Protein AF-A0A7C0WRR6-F1 (afdb_monomer_lite)

Radius of gyration: 18.77 Å; chains: 1; bounding box: 50×36×52 Å

Structure (mmCIF, N/CA/C/O backbone):
data_AF-A0A7C0WRR6-F1
#
_entry.id   AF-A0A7C0WRR6-F1
#
loop_
_atom_site.group_PDB
_atom_site.id
_atom_site.type_symbol
_atom_site.label_atom_id
_atom_site.label_alt_id
_atom_site.label_comp_id
_atom_site.label_asym_id
_atom_site.label_entity_id
_atom_site.label_seq_id
_atom_site.pdbx_PDB_ins_code
_atom_site.Cartn_x
_atom_site.Cartn_y
_atom_site.Cartn_z
_atom_site.occupancy
_atom_site.B_iso_or_equiv
_atom_site.auth_seq_id
_atom_site.auth_comp_id
_atom_site.auth_asym_id
_atom_site.auth_atom_id
_atom_site.pdbx_PDB_model_num
ATOM 1 N N . MET A 1 1 ? 20.289 9.294 22.801 1.00 32.09 1 MET A N 1
ATOM 2 C CA . MET A 1 1 ? 20.151 10.188 21.632 1.00 32.09 1 MET A CA 1
ATOM 3 C C . MET A 1 1 ? 18.667 10.376 21.394 1.00 32.09 1 MET A C 1
ATOM 5 O O . MET A 1 1 ? 18.009 9.434 20.978 1.00 32.09 1 MET A O 1
ATOM 9 N N . ASN A 1 2 ? 18.130 11.535 21.767 1.00 27.75 2 ASN A N 1
ATOM 10 C CA . ASN A 1 2 ? 16.707 11.830 21.628 1.00 27.75 2 ASN A CA 1
ATOM 11 C C . ASN A 1 2 ? 16.396 12.055 20.145 1.00 27.75 2 ASN A C 1
ATOM 13 O O . ASN A 1 2 ? 16.823 13.063 19.584 1.00 27.75 2 ASN A O 1
ATOM 17 N N . LYS A 1 3 ? 15.683 11.116 19.509 1.00 29.28 3 LYS A N 1
ATOM 18 C CA . LYS A 1 3 ? 15.012 11.373 18.231 1.00 29.28 3 LYS A CA 1
ATOM 19 C C . LYS A 1 3 ? 13.885 12.364 18.520 1.00 29.28 3 LYS A C 1
ATOM 21 O O . LYS A 1 3 ? 12.840 11.989 19.041 1.00 29.28 3 LYS A O 1
ATOM 26 N N . ILE A 1 4 ? 14.129 13.638 18.240 1.00 30.58 4 ILE A N 1
ATOM 27 C CA . ILE A 1 4 ? 13.061 14.617 18.056 1.00 30.58 4 ILE A CA 1
ATOM 28 C C . ILE A 1 4 ? 12.407 14.228 16.725 1.00 30.58 4 ILE A C 1
ATOM 30 O O . ILE A 1 4 ? 12.893 14.606 15.664 1.00 30.58 4 ILE A O 1
ATOM 34 N N . ASN A 1 5 ? 11.393 13.363 16.776 1.00 39.09 5 ASN A N 1
ATOM 35 C CA . ASN A 1 5 ? 10.576 13.037 15.612 1.00 39.09 5 ASN A CA 1
ATOM 36 C C . ASN A 1 5 ? 9.532 14.144 15.460 1.00 39.09 5 ASN A C 1
ATOM 38 O O . ASN A 1 5 ? 8.460 14.072 16.055 1.00 39.09 5 ASN A O 1
ATOM 42 N N . ASP A 1 6 ? 9.859 15.161 14.669 1.00 44.66 6 ASP A N 1
ATOM 43 C CA . ASP A 1 6 ? 8.848 16.021 14.054 1.00 44.66 6 ASP A CA 1
ATOM 44 C C . ASP A 1 6 ? 8.360 15.310 12.784 1.00 44.66 6 ASP A C 1
ATOM 46 O O . ASP A 1 6 ? 8.743 15.607 11.653 1.00 44.66 6 ASP A O 1
ATOM 50 N N . ASP A 1 7 ? 7.655 14.206 13.012 1.00 67.25 7 ASP A N 1
ATOM 51 C CA . ASP A 1 7 ? 7.191 13.317 11.964 1.00 67.25 7 ASP A CA 1
ATOM 52 C C . ASP A 1 7 ? 5.842 13.815 11.433 1.00 67.25 7 ASP A C 1
ATOM 54 O O . ASP A 1 7 ? 4.801 13.577 12.041 1.00 67.25 7 ASP A O 1
ATOM 58 N N . ASN A 1 8 ? 5.871 14.521 10.298 1.00 77.38 8 ASN A N 1
ATOM 59 C CA . ASN A 1 8 ? 4.696 15.088 9.615 1.00 77.38 8 ASN A CA 1
ATOM 60 C C . ASN A 1 8 ? 3.773 14.033 8.964 1.00 77.38 8 ASN A C 1
ATOM 62 O O . ASN A 1 8 ? 2.893 14.382 8.174 1.00 77.38 8 ASN A O 1
ATOM 66 N N . ARG A 1 9 ? 3.982 12.739 9.226 1.00 89.25 9 ARG A N 1
ATOM 67 C CA . ARG A 1 9 ? 3.133 11.661 8.708 1.00 89.25 9 ARG A CA 1
ATOM 68 C C . ARG A 1 9 ? 1.795 11.607 9.437 1.00 89.25 9 ARG A C 1
ATOM 70 O O . ARG A 1 9 ? 1.718 11.816 10.645 1.00 89.25 9 ARG A O 1
ATOM 77 N N . VAL A 1 10 ? 0.750 11.248 8.690 1.00 93.00 10 VAL A N 1
ATOM 78 C CA . VAL A 1 10 ? -0.618 11.122 9.211 1.00 93.00 10 VAL A CA 1
ATOM 79 C C . VAL A 1 10 ? -0.654 10.043 10.288 1.00 93.00 10 VAL A C 1
ATOM 81 O O . VAL A 1 10 ? -0.231 8.906 10.050 1.00 93.00 10 VAL A O 1
ATOM 84 N N . LYS A 1 11 ? -1.173 10.379 11.467 1.00 96.81 11 LYS A N 1
ATOM 85 C CA . LYS A 1 11 ? -1.322 9.430 12.571 1.00 96.81 11 LYS A CA 1
ATOM 86 C C . LYS A 1 11 ? -2.436 8.451 12.252 1.00 96.81 11 LYS A C 1
ATOM 88 O O . LYS A 1 11 ? -3.586 8.851 12.095 1.00 96.81 11 LYS A O 1
ATOM 93 N N . ALA A 1 12 ? -2.128 7.166 12.194 1.00 97.44 12 ALA A N 1
ATOM 94 C CA . ALA A 1 12 ? -3.105 6.149 11.837 1.00 97.44 12 ALA A CA 1
ATOM 95 C C . ALA A 1 12 ? -3.187 5.033 12.873 1.00 97.44 12 ALA A C 1
ATOM 97 O O . ALA A 1 12 ? -2.245 4.771 13.616 1.00 97.44 12 ALA A O 1
ATOM 98 N N . VAL A 1 13 ? -4.311 4.331 12.878 1.00 97.94 13 VAL A N 1
ATOM 99 C CA . VAL A 1 13 ? -4.458 3.017 13.516 1.00 97.94 13 VAL A CA 1
ATOM 100 C C . VAL A 1 13 ? -4.893 2.012 12.461 1.00 97.94 13 VAL A C 1
ATOM 102 O O . VAL A 1 13 ? -5.604 2.375 11.523 1.00 97.94 13 VAL A O 1
ATOM 105 N N . ALA A 1 14 ? -4.462 0.758 12.581 1.00 96.69 14 ALA A N 1
ATOM 106 C CA . ALA A 1 14 ? -4.776 -0.271 11.591 1.00 96.69 14 ALA A CA 1
ATOM 107 C C . ALA A 1 14 ? -5.628 -1.394 12.190 1.00 96.69 14 ALA A C 1
ATOM 109 O O . ALA A 1 14 ? -5.256 -2.010 13.188 1.00 96.69 14 ALA A O 1
ATOM 110 N N . LEU A 1 15 ? -6.763 -1.681 11.555 1.00 95.12 15 LEU A N 1
ATOM 111 C CA . LEU A 1 15 ? -7.652 -2.781 11.919 1.00 95.12 15 LEU A CA 1
ATOM 112 C C . LEU A 1 15 ? -7.109 -4.103 11.369 1.00 95.12 15 LEU A C 1
ATOM 114 O O . LEU A 1 15 ? -6.923 -4.230 10.157 1.00 95.12 15 LEU A O 1
ATOM 118 N N . ALA A 1 16 ? -6.864 -5.082 12.244 1.00 94.62 16 ALA A N 1
ATOM 119 C CA . ALA A 1 16 ? -6.215 -6.341 11.872 1.00 94.62 16 ALA A CA 1
ATOM 120 C C . ALA A 1 16 ? -6.731 -7.574 12.645 1.00 94.62 16 ALA A C 1
ATOM 122 O O . ALA A 1 16 ? -6.037 -8.589 12.693 1.00 94.62 16 ALA A O 1
ATOM 123 N N . HIS A 1 17 ? -7.931 -7.500 13.236 1.00 91.50 17 HIS A N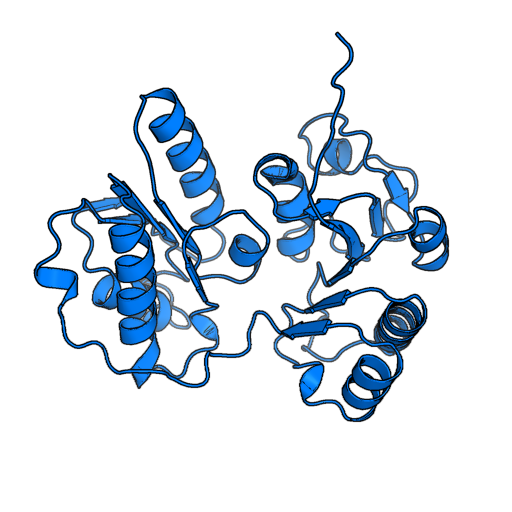 1
ATOM 124 C CA . HIS A 1 17 ? -8.511 -8.547 14.087 1.00 91.50 17 HIS A CA 1
ATOM 125 C C . HIS A 1 17 ? -8.310 -9.977 13.563 1.00 91.50 17 HIS A C 1
ATOM 127 O O . HIS A 1 17 ? -8.821 -10.342 12.504 1.00 91.50 17 HIS A O 1
ATOM 133 N N . GLY A 1 18 ? -7.606 -10.797 14.350 1.00 89.56 18 GLY A N 1
ATOM 134 C CA . GLY A 1 18 ? -7.363 -12.215 14.088 1.00 89.56 18 GLY A CA 1
ATOM 135 C C . GLY A 1 18 ? -6.414 -12.506 12.924 1.00 89.56 18 GLY A C 1
ATOM 136 O O . GLY A 1 18 ? -6.245 -13.671 12.567 1.00 89.56 18 GLY A O 1
ATOM 137 N N . ALA A 1 19 ? -5.811 -11.483 12.315 1.00 92.31 19 ALA A N 1
ATOM 138 C CA . ALA A 1 19 ? -5.000 -11.631 11.113 1.00 92.31 19 ALA A CA 1
ATOM 139 C C . ALA A 1 19 ? -3.620 -10.983 11.215 1.00 92.31 19 ALA A C 1
ATOM 141 O O . ALA A 1 19 ? -2.761 -11.297 10.383 1.00 92.31 19 ALA A O 1
ATOM 142 N N . PHE A 1 20 ? -3.370 -10.119 12.202 1.00 95.94 20 PHE A N 1
ATOM 143 C CA . PHE A 1 20 ? -2.055 -9.510 12.367 1.00 95.94 20 PHE A CA 1
ATOM 144 C C . PHE A 1 20 ? -0.989 -10.590 12.592 1.00 95.94 20 PHE A C 1
ATOM 146 O O . PHE A 1 20 ? -1.220 -11.567 13.302 1.00 95.94 20 PHE A O 1
ATOM 153 N N . GLY A 1 21 ? 0.173 -10.471 11.951 1.00 93.75 21 GLY A N 1
ATOM 154 C CA . GLY A 1 21 ? 1.222 -11.499 11.960 1.00 93.75 21 GLY A CA 1
ATOM 155 C C . GLY A 1 21 ? 0.890 -12.779 11.181 1.00 93.75 21 GLY A C 1
ATOM 156 O O . GLY A 1 21 ? 1.642 -13.745 11.249 1.00 93.75 21 GLY A O 1
ATOM 157 N N . THR A 1 22 ? -0.214 -12.807 10.430 1.00 91.69 22 THR A N 1
ATOM 158 C CA . THR A 1 22 ? -0.550 -13.892 9.491 1.00 91.69 22 THR A CA 1
ATOM 159 C C . THR A 1 22 ? -0.503 -13.386 8.048 1.00 91.69 22 THR A C 1
ATOM 161 O O . THR A 1 22 ? -0.483 -12.177 7.810 1.00 91.69 22 THR A O 1
ATOM 164 N N . LEU A 1 23 ? -0.563 -14.292 7.066 1.00 84.31 23 LEU A N 1
ATOM 165 C CA . LEU A 1 23 ? -0.635 -13.924 5.643 1.00 84.31 23 LEU A CA 1
ATOM 166 C C . LEU A 1 23 ? -1.877 -13.081 5.297 1.00 84.31 23 LEU A C 1
ATOM 168 O O . LEU A 1 23 ? -1.810 -12.215 4.425 1.00 84.31 23 LEU A O 1
ATOM 172 N N . ASN A 1 24 ? -2.991 -13.276 6.007 1.00 85.44 24 ASN A N 1
ATOM 173 C CA . ASN A 1 24 ? -4.231 -12.529 5.766 1.00 85.44 24 ASN A CA 1
ATOM 174 C C . ASN A 1 24 ? -4.138 -11.067 6.232 1.00 85.44 24 ASN A C 1
ATOM 176 O O . ASN A 1 24 ? -4.842 -10.205 5.709 1.00 85.44 24 ASN A O 1
ATOM 180 N N . GLY A 1 25 ? -3.239 -10.771 7.173 1.00 88.56 25 GLY A N 1
ATOM 181 C CA . GLY A 1 25 ? -2.965 -9.422 7.665 1.00 88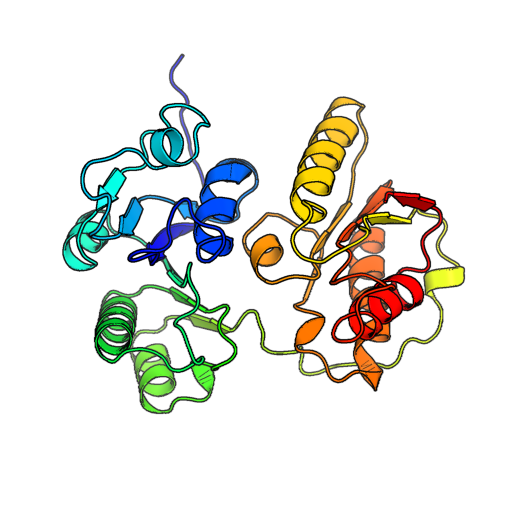.56 25 GLY A CA 1
ATOM 182 C C . GLY A 1 25 ? -1.888 -8.688 6.874 1.00 88.56 25 GLY A C 1
ATOM 183 O O . GLY A 1 25 ? -1.312 -7.748 7.406 1.00 88.56 25 GLY A O 1
ATOM 184 N N . LYS A 1 26 ? -1.569 -9.101 5.634 1.00 88.56 26 LYS A N 1
ATOM 185 C CA . LYS A 1 26 ? -0.432 -8.563 4.855 1.00 88.56 26 LYS A CA 1
ATOM 186 C C . LYS A 1 26 ? -0.361 -7.033 4.820 1.00 88.56 26 LYS A C 1
ATOM 188 O O . LYS A 1 26 ? 0.729 -6.478 4.871 1.00 88.56 26 LYS A O 1
ATOM 193 N N . THR A 1 27 ? -1.508 -6.357 4.757 1.00 90.12 27 THR A N 1
ATOM 194 C CA . THR A 1 27 ? -1.577 -4.893 4.717 1.00 90.12 27 THR A CA 1
ATOM 195 C C . THR A 1 27 ? -1.197 -4.295 6.072 1.00 90.12 27 THR A C 1
ATOM 197 O O . THR A 1 27 ? -0.314 -3.443 6.117 1.00 90.12 27 THR A O 1
ATOM 200 N N . ALA A 1 28 ? -1.783 -4.781 7.172 1.00 93.50 28 ALA A N 1
ATOM 201 C CA . ALA A 1 28 ? -1.400 -4.379 8.527 1.00 93.50 28 ALA A CA 1
ATOM 202 C C . ALA A 1 28 ? 0.064 -4.725 8.854 1.00 93.50 28 ALA A C 1
ATOM 204 O O . ALA A 1 28 ? 0.777 -3.916 9.435 1.00 93.50 28 ALA A O 1
ATOM 205 N N . ASN A 1 29 ? 0.540 -5.902 8.441 1.00 93.81 29 ASN A N 1
ATOM 206 C CA . ASN A 1 29 ? 1.933 -6.299 8.638 1.00 93.81 29 ASN A CA 1
ATOM 207 C C . ASN A 1 29 ? 2.869 -5.360 7.865 1.00 93.81 29 ASN A C 1
ATOM 209 O O . ASN A 1 29 ? 3.853 -4.884 8.417 1.00 93.81 29 ASN A O 1
ATOM 213 N N . GLY A 1 30 ? 2.548 -5.065 6.601 1.00 91.25 30 GLY A N 1
ATOM 214 C CA . GLY A 1 30 ? 3.369 -4.235 5.721 1.00 91.25 30 GLY A CA 1
ATOM 215 C C . GLY A 1 30 ? 3.592 -2.820 6.253 1.00 91.25 30 GLY A C 1
ATOM 216 O O . GLY A 1 30 ? 4.721 -2.340 6.218 1.00 91.25 30 GLY A O 1
ATOM 217 N N . VAL A 1 31 ? 2.556 -2.178 6.809 1.00 92.56 31 VAL A N 1
ATOM 218 C CA . VAL A 1 31 ? 2.697 -0.822 7.377 1.00 92.56 31 VAL A CA 1
ATOM 219 C C . VAL A 1 31 ? 3.565 -0.773 8.636 1.00 92.56 31 VAL A C 1
ATOM 221 O O . VAL A 1 31 ? 4.091 0.287 8.950 1.00 92.56 31 VAL A O 1
ATOM 224 N N . ILE A 1 32 ? 3.745 -1.900 9.332 1.00 94.62 32 ILE A N 1
ATOM 225 C CA . ILE A 1 32 ? 4.665 -2.007 10.474 1.00 94.62 32 ILE A CA 1
ATOM 226 C C . ILE A 1 32 ? 6.073 -2.410 10.013 1.00 94.62 32 ILE A C 1
ATOM 228 O O . ILE A 1 32 ? 7.058 -1.832 10.464 1.00 94.62 32 ILE A O 1
ATOM 232 N N . LEU A 1 33 ? 6.189 -3.369 9.086 1.00 92.19 33 LEU A N 1
ATOM 233 C CA . LEU A 1 33 ? 7.479 -3.819 8.538 1.00 92.19 33 LEU A CA 1
ATOM 234 C C . LEU A 1 33 ? 8.252 -2.679 7.857 1.00 92.19 33 LEU A C 1
ATOM 236 O O . LEU A 1 33 ? 9.475 -2.602 7.979 1.00 92.19 33 LEU A O 1
ATOM 240 N N . TYR A 1 34 ? 7.530 -1.799 7.164 1.00 89.94 34 TYR A N 1
ATOM 241 C CA . TYR A 1 34 ? 8.074 -0.660 6.419 1.00 89.94 34 TYR A CA 1
ATOM 242 C C . TYR A 1 34 ? 7.596 0.664 6.990 1.00 89.94 34 TYR A C 1
ATOM 244 O O . TYR A 1 34 ? 7.345 1.611 6.247 1.00 89.94 34 TYR A O 1
ATOM 252 N N . GLU A 1 35 ? 7.436 0.717 8.314 1.00 89.31 35 GLU A N 1
ATOM 253 C CA . GLU A 1 35 ? 6.962 1.911 8.998 1.00 89.31 35 GLU A CA 1
ATOM 254 C C . GLU A 1 35 ? 7.787 3.130 8.586 1.00 89.31 35 GLU A C 1
ATOM 256 O O . GLU A 1 35 ? 7.197 4.113 8.179 1.00 89.31 35 GLU A O 1
ATOM 261 N N . GLU A 1 36 ? 9.123 3.083 8.603 1.00 87.06 36 GLU A N 1
ATOM 262 C CA . GLU A 1 36 ? 9.984 4.240 8.289 1.00 87.06 36 GLU A CA 1
ATOM 263 C C . GLU A 1 36 ? 9.791 4.784 6.861 1.00 87.06 36 GLU A C 1
ATOM 265 O O . GLU A 1 36 ? 9.946 5.982 6.621 1.00 87.06 36 GLU A O 1
ATOM 270 N N . GLU A 1 37 ? 9.405 3.927 5.917 1.00 88.62 37 GLU A N 1
ATOM 271 C CA . GLU A 1 37 ? 9.065 4.290 4.540 1.00 88.62 37 GLU A CA 1
ATOM 272 C C . GLU A 1 37 ? 7.560 4.503 4.322 1.00 88.62 37 GLU A C 1
ATOM 274 O O . GLU A 1 37 ? 7.127 4.774 3.202 1.00 88.62 37 GLU A O 1
ATOM 279 N N . GLY A 1 38 ? 6.748 4.381 5.368 1.00 87.75 38 GLY A N 1
ATOM 280 C CA . GLY A 1 38 ? 5.301 4.534 5.339 1.00 87.75 38 GLY A CA 1
ATOM 281 C C . GLY A 1 38 ? 4.850 5.985 5.164 1.00 87.75 38 GLY A C 1
ATOM 282 O O . GLY A 1 38 ? 5.552 6.935 5.522 1.00 87.75 38 GLY A O 1
ATOM 283 N N . ARG A 1 39 ? 3.629 6.169 4.649 1.00 90.00 39 ARG A N 1
ATOM 284 C CA . ARG A 1 39 ? 2.926 7.472 4.660 1.00 90.00 39 ARG A CA 1
ATOM 285 C C . ARG A 1 39 ? 2.293 7.795 6.009 1.00 90.00 39 ARG A C 1
ATOM 287 O O . ARG A 1 39 ? 1.964 8.947 6.279 1.00 90.00 39 ARG A O 1
ATOM 294 N N . TYR A 1 40 ? 2.109 6.763 6.822 1.00 93.06 40 TYR A N 1
ATOM 295 C CA . TYR A 1 40 ? 1.383 6.816 8.075 1.00 93.06 40 TYR A CA 1
ATOM 296 C C . TYR A 1 40 ? 2.324 6.539 9.239 1.00 93.06 40 TYR A C 1
ATOM 298 O O . TYR A 1 40 ? 3.167 5.647 9.164 1.00 93.06 40 TYR A O 1
ATOM 306 N N . ASN A 1 41 ? 2.136 7.286 10.320 1.00 95.06 41 ASN A N 1
ATOM 307 C CA . ASN A 1 41 ? 2.688 6.976 11.628 1.00 95.06 41 ASN A CA 1
ATOM 308 C C . ASN A 1 41 ? 1.664 6.097 12.362 1.00 95.06 41 ASN A C 1
ATOM 310 O O . ASN A 1 41 ? 0.620 6.591 12.801 1.00 95.06 41 ASN A O 1
ATOM 314 N N . VAL A 1 42 ? 1.904 4.785 12.411 1.00 96.38 42 VAL A N 1
ATOM 315 C CA . VAL A 1 42 ? 0.937 3.824 12.957 1.00 96.38 42 VAL A CA 1
ATOM 316 C C . VAL A 1 42 ? 1.038 3.795 14.480 1.00 96.38 42 VAL A C 1
ATOM 318 O O . VAL A 1 42 ? 1.975 3.247 15.046 1.00 96.38 42 VAL A O 1
ATOM 321 N N . LEU A 1 43 ? 0.032 4.358 15.149 1.00 97.62 43 LEU A N 1
ATOM 322 C CA . LEU A 1 43 ? -0.012 4.500 16.604 1.00 97.62 43 LEU A CA 1
ATOM 323 C C . LEU A 1 43 ? -0.395 3.208 17.331 1.00 97.62 43 LEU A C 1
ATOM 325 O O . LEU A 1 43 ? -0.031 3.035 18.490 1.00 97.62 43 LEU A O 1
ATOM 329 N N . ALA A 1 44 ? -1.181 2.340 16.690 1.00 98.12 44 ALA A N 1
ATOM 330 C CA . ALA A 1 44 ? -1.580 1.045 17.232 1.00 98.12 44 ALA A CA 1
ATOM 331 C C . ALA A 1 44 ? -2.131 0.113 16.147 1.00 98.12 44 ALA A C 1
ATOM 333 O O . ALA A 1 44 ? -2.694 0.557 15.137 1.00 98.12 44 ALA A O 1
ATOM 334 N N . ILE A 1 45 ? -2.048 -1.187 16.424 1.00 98.19 45 ILE A N 1
ATOM 335 C CA . ILE A 1 45 ? -2.792 -2.228 15.710 1.00 98.19 45 ILE A CA 1
ATOM 336 C C . ILE A 1 45 ? -4.013 -2.621 16.541 1.00 98.19 45 ILE A C 1
ATOM 338 O O . ILE A 1 45 ? -3.910 -2.826 17.747 1.00 98.19 45 ILE A O 1
ATOM 342 N N . ILE A 1 46 ? -5.171 -2.752 15.903 1.00 97.25 46 ILE A N 1
ATOM 343 C CA . ILE A 1 46 ? -6.403 -3.208 16.547 1.00 97.25 46 ILE A CA 1
ATOM 344 C C . ILE A 1 46 ? -6.557 -4.700 16.259 1.00 97.25 46 ILE A C 1
ATOM 346 O O . ILE A 1 46 ? -6.983 -5.096 15.168 1.00 97.25 46 ILE A O 1
ATOM 350 N N . ASP A 1 47 ? -6.184 -5.522 17.239 1.00 95.94 47 ASP A N 1
ATOM 351 C CA . ASP A 1 47 ? -6.325 -6.974 17.188 1.00 95.94 47 ASP A CA 1
ATOM 352 C C . ASP A 1 47 ? -6.529 -7.576 18.590 1.00 95.94 47 ASP A C 1
ATOM 354 O O . ASP A 1 47 ? -5.587 -7.819 19.342 1.00 95.94 47 ASP A O 1
ATOM 358 N N . ARG A 1 48 ? -7.792 -7.882 18.914 1.00 94.12 48 ARG A N 1
ATOM 359 C CA . ARG A 1 48 ? -8.215 -8.593 20.133 1.00 94.12 48 ARG A CA 1
ATOM 360 C C . ARG A 1 48 ? -7.411 -9.849 20.467 1.00 94.12 48 ARG A C 1
ATOM 362 O O . ARG A 1 48 ? -7.247 -10.142 21.644 1.00 94.12 48 ARG A O 1
ATOM 369 N N . ALA A 1 49 ? -6.931 -10.594 19.470 1.00 94.50 49 ALA A N 1
ATOM 370 C CA . ALA A 1 49 ? -6.237 -11.858 19.713 1.00 94.50 49 ALA A CA 1
ATOM 371 C C . ALA A 1 49 ? -4.826 -11.667 20.291 1.00 94.50 49 ALA A C 1
ATOM 373 O O . ALA A 1 49 ? -4.291 -12.603 20.875 1.00 94.50 49 ALA A O 1
ATOM 374 N N . LYS A 1 50 ? -4.243 -10.474 20.118 1.00 96.44 50 LYS A N 1
ATOM 375 C CA . LYS A 1 50 ? -2.856 -10.143 20.482 1.00 96.44 50 LYS A CA 1
ATOM 376 C C . LYS A 1 50 ? -2.762 -8.885 21.347 1.00 96.44 50 LYS A C 1
ATOM 378 O O . LYS A 1 50 ? -1.741 -8.207 21.390 1.00 96.44 50 LYS A O 1
ATOM 383 N N . ALA A 1 51 ? -3.868 -8.511 21.987 1.00 97.44 51 ALA A N 1
ATOM 384 C CA . ALA A 1 51 ? -3.949 -7.281 22.755 1.00 97.44 51 ALA A CA 1
ATOM 385 C C . ALA A 1 51 ? -2.947 -7.279 23.921 1.00 97.44 51 ALA A C 1
ATOM 387 O O . ALA A 1 51 ? -2.878 -8.228 24.698 1.00 97.44 51 ALA A O 1
ATOM 388 N N . GLY A 1 52 ? -2.213 -6.175 24.069 1.00 97.06 52 GLY A N 1
ATOM 389 C CA . GLY A 1 52 ? -1.164 -6.008 25.076 1.00 97.06 52 GLY A CA 1
ATOM 390 C C . GLY A 1 52 ? 0.244 -6.364 24.594 1.00 97.06 52 GLY A C 1
ATOM 391 O O . GLY A 1 52 ? 1.200 -6.026 25.286 1.00 97.06 52 GLY A O 1
ATOM 392 N N . GLU A 1 53 ? 0.384 -6.987 23.422 1.00 98.06 53 GLU A N 1
ATOM 393 C CA . GLU A 1 53 ? 1.682 -7.247 22.792 1.00 98.06 53 GLU A CA 1
ATOM 394 C C . GLU A 1 53 ? 2.197 -6.023 22.007 1.00 98.06 53 GLU A C 1
ATOM 396 O O . GLU A 1 53 ? 1.452 -5.079 21.716 1.00 98.06 53 GLU A O 1
ATOM 401 N N . ASP A 1 54 ? 3.482 -6.050 21.642 1.00 98.19 54 ASP A N 1
ATOM 402 C CA . ASP A 1 54 ? 4.103 -5.088 20.728 1.00 98.19 54 ASP A CA 1
ATOM 403 C C . ASP A 1 54 ? 4.041 -5.586 19.276 1.00 98.19 54 ASP A C 1
ATOM 405 O O . ASP A 1 54 ? 4.349 -6.742 18.972 1.00 98.19 54 ASP A O 1
ATOM 409 N N . ALA A 1 55 ? 3.674 -4.697 18.352 1.00 97.62 55 ALA A N 1
ATOM 410 C CA . ALA A 1 55 ? 3.507 -5.048 16.946 1.00 97.62 55 ALA A CA 1
ATOM 411 C C . ALA A 1 55 ? 4.806 -5.548 16.288 1.00 97.62 55 ALA A C 1
ATOM 413 O O . ALA A 1 55 ? 4.763 -6.421 15.420 1.00 97.62 55 ALA A O 1
ATOM 414 N N . GLY A 1 56 ? 5.959 -5.014 16.692 1.00 97.25 56 GLY A N 1
ATOM 415 C CA . GLY A 1 56 ? 7.257 -5.426 16.171 1.00 97.25 56 GLY A CA 1
ATOM 416 C C . GLY A 1 56 ? 7.705 -6.788 16.697 1.00 97.25 56 GLY A C 1
ATOM 417 O O . GLY A 1 56 ? 8.247 -7.591 15.934 1.00 97.25 56 GLY A O 1
ATOM 418 N N . GLU A 1 57 ? 7.414 -7.091 17.964 1.00 97.75 57 GLU A N 1
ATOM 419 C CA . GLU A 1 57 ? 7.666 -8.411 18.557 1.00 97.75 57 GLU A CA 1
ATOM 420 C C . GLU A 1 57 ? 6.846 -9.502 17.869 1.00 97.75 57 GLU A C 1
ATOM 422 O O . GLU A 1 57 ? 7.404 -10.518 17.454 1.00 97.75 57 GLU A O 1
ATOM 427 N N . VAL A 1 58 ? 5.553 -9.254 17.639 1.00 97.25 58 VAL A N 1
ATOM 428 C CA . VAL A 1 58 ? 4.670 -10.187 16.920 1.00 97.25 58 VAL A CA 1
ATOM 429 C C . VAL A 1 58 ? 5.162 -10.479 15.500 1.00 97.25 58 VAL A C 1
ATOM 431 O O . VAL A 1 58 ? 4.985 -11.592 15.001 1.00 97.25 58 VAL A O 1
ATOM 434 N N . LEU A 1 59 ? 5.768 -9.493 14.835 1.00 96.25 59 LEU A N 1
ATOM 435 C CA . LEU A 1 59 ? 6.332 -9.648 13.491 1.00 96.25 59 LEU A CA 1
ATOM 436 C C . LEU A 1 59 ? 7.787 -10.142 13.490 1.00 96.25 59 LEU A C 1
ATOM 438 O O . LEU A 1 59 ? 8.355 -10.340 12.418 1.00 96.25 59 LEU A O 1
ATOM 442 N N . GLY A 1 60 ? 8.401 -10.343 14.660 1.00 95.69 60 GLY A N 1
ATOM 443 C CA . GLY A 1 60 ? 9.783 -10.811 14.781 1.00 95.69 60 GLY A CA 1
ATOM 444 C C . GLY A 1 60 ? 10.842 -9.788 14.354 1.00 95.69 60 GLY A C 1
ATOM 445 O O . GLY A 1 60 ? 11.969 -10.171 14.053 1.00 95.69 60 GLY A O 1
ATOM 446 N N . ILE A 1 61 ? 10.506 -8.493 14.328 1.00 94.44 61 ILE A N 1
ATOM 447 C CA . ILE A 1 61 ? 11.411 -7.398 13.923 1.00 94.44 61 ILE A CA 1
ATOM 448 C C . ILE A 1 61 ? 11.945 -6.582 15.113 1.00 94.44 61 ILE A C 1
ATOM 450 O O . ILE A 1 61 ? 12.476 -5.484 14.923 1.00 94.44 61 ILE A O 1
ATOM 454 N N . GLY A 1 62 ? 11.802 -7.123 16.327 1.00 95.50 62 GLY A N 1
ATOM 455 C CA . GLY A 1 62 ? 12.140 -6.467 17.591 1.00 95.50 62 GLY A CA 1
ATOM 456 C C . GLY A 1 62 ? 11.087 -5.453 18.042 1.00 95.50 62 GLY A C 1
ATOM 457 O O . GLY A 1 62 ? 10.202 -5.085 17.275 1.00 95.50 62 GLY A O 1
ATOM 458 N N . THR A 1 63 ? 11.187 -4.999 19.292 1.00 96.25 63 THR A N 1
ATOM 459 C CA . THR A 1 63 ? 10.227 -4.068 19.900 1.00 96.25 63 THR A CA 1
ATOM 460 C C . THR A 1 63 ? 10.183 -2.735 19.150 1.00 96.25 63 THR A C 1
ATOM 462 O O . THR A 1 63 ? 11.215 -2.079 18.976 1.00 96.25 63 THR A O 1
ATOM 465 N N . ARG A 1 64 ? 8.984 -2.317 18.729 1.00 93.88 64 ARG A N 1
ATOM 466 C CA . ARG A 1 64 ? 8.749 -1.054 18.001 1.00 93.88 64 ARG A CA 1
ATOM 467 C C . ARG A 1 64 ? 8.092 0.032 18.850 1.00 93.88 64 ARG A C 1
ATOM 469 O O . ARG A 1 64 ? 8.137 1.198 18.474 1.00 93.88 64 ARG A O 1
ATOM 476 N N . GLY A 1 65 ? 7.527 -0.324 20.000 1.00 95.50 65 GLY A N 1
ATOM 477 C CA . GLY A 1 65 ? 6.739 0.583 20.833 1.00 95.50 65 GLY A CA 1
ATOM 478 C C . GLY A 1 65 ? 5.348 0.863 20.260 1.00 95.50 65 GLY A C 1
ATOM 479 O O . GLY A 1 65 ? 4.727 1.851 20.648 1.00 95.50 65 GLY A O 1
ATOM 480 N N . ILE A 1 66 ? 4.868 0.019 19.342 1.00 97.25 66 ILE A N 1
ATOM 481 C CA . ILE A 1 66 ? 3.555 0.153 18.704 1.00 97.25 66 ILE A CA 1
ATOM 482 C C . ILE A 1 66 ? 2.626 -0.866 19.370 1.00 97.25 66 ILE A C 1
ATOM 484 O O . ILE A 1 66 ? 2.739 -2.064 19.091 1.00 97.25 66 ILE A O 1
ATOM 488 N N . PRO A 1 67 ? 1.723 -0.431 20.265 1.00 98.06 67 PRO A N 1
ATOM 489 C CA . PRO A 1 67 ? 0.878 -1.345 21.015 1.00 98.06 67 PRO A CA 1
ATOM 490 C C . PRO A 1 67 ? -0.167 -2.014 20.123 1.00 98.06 67 PRO A C 1
ATOM 492 O O . PRO A 1 67 ? -0.752 -1.396 19.226 1.00 98.06 67 PRO A O 1
ATOM 495 N N . ILE A 1 68 ? -0.478 -3.266 20.444 1.00 98.44 68 ILE A N 1
ATOM 496 C CA . ILE A 1 68 ? -1.674 -3.937 19.947 1.00 98.44 68 ILE A CA 1
ATOM 497 C C . ILE A 1 68 ? -2.795 -3.754 20.973 1.00 98.44 68 ILE A C 1
ATOM 499 O O . ILE A 1 68 ? -2.662 -4.111 22.146 1.00 98.44 68 ILE A O 1
ATOM 503 N N . VAL A 1 69 ? -3.917 -3.178 20.546 1.00 98.19 69 VAL A N 1
ATOM 504 C CA . VAL A 1 69 ? -5.080 -2.894 21.397 1.00 98.19 69 VAL A CA 1
ATOM 505 C C . VAL A 1 69 ? -6.255 -3.801 21.050 1.00 98.19 69 VAL A C 1
ATOM 507 O O . VAL A 1 69 ? -6.431 -4.220 19.908 1.00 98.19 69 VAL A O 1
ATOM 510 N N . GLU A 1 70 ? -7.084 -4.099 22.052 1.00 96.19 70 GLU A N 1
ATOM 511 C CA . GLU A 1 70 ? -8.174 -5.069 21.894 1.00 96.19 70 GLU A CA 1
ATOM 512 C C . GLU A 1 70 ? -9.374 -4.541 21.101 1.00 96.19 70 GLU A C 1
ATOM 514 O O . GLU A 1 70 ? -10.148 -5.342 20.586 1.00 96.19 70 GLU A O 1
ATOM 519 N N . SER A 1 71 ? -9.545 -3.216 21.026 1.00 95.19 71 SER A N 1
ATOM 520 C CA . SER A 1 71 ? -10.743 -2.588 20.470 1.00 95.19 71 SER A CA 1
ATOM 521 C C . SER A 1 71 ? -10.466 -1.216 19.857 1.00 95.19 71 SER A C 1
ATOM 523 O O . SER A 1 71 ? -9.458 -0.561 20.157 1.00 95.19 71 SER A O 1
ATOM 525 N N . PHE A 1 72 ? -11.395 -0.767 19.013 1.00 94.69 72 PHE A N 1
ATOM 526 C CA . PHE A 1 72 ? -11.333 0.540 18.368 1.00 94.69 72 PHE A CA 1
ATOM 527 C C . PHE A 1 72 ? -11.416 1.693 19.382 1.00 94.69 72 PHE A C 1
ATOM 529 O O . PHE A 1 72 ? -10.683 2.673 19.269 1.00 94.69 72 PHE A O 1
ATOM 536 N N . GLU A 1 73 ? -12.210 1.557 20.446 1.00 95.06 73 GLU A N 1
ATOM 537 C CA . GLU A 1 73 ? -12.346 2.570 21.502 1.00 95.06 73 GLU A CA 1
ATOM 538 C C . GLU A 1 73 ? -11.031 2.814 22.248 1.00 95.06 73 GLU A C 1
ATOM 540 O O . GLU A 1 73 ? -10.736 3.945 22.643 1.00 95.06 73 GLU A O 1
ATOM 545 N N . LYS A 1 74 ? -10.216 1.770 22.450 1.00 96.25 74 LYS A N 1
ATOM 546 C CA . LYS A 1 74 ? -8.867 1.939 23.009 1.00 96.25 74 LYS A CA 1
ATOM 547 C C . LYS A 1 74 ? -7.949 2.664 22.030 1.00 96.25 74 LYS A C 1
ATOM 549 O O . LYS A 1 74 ? -7.206 3.544 22.462 1.00 96.25 74 LYS A O 1
ATOM 554 N N . ALA A 1 75 ? -8.032 2.337 20.742 1.00 96.69 75 ALA A N 1
ATOM 555 C CA . ALA A 1 75 ? -7.255 2.993 19.694 1.00 96.69 75 ALA A CA 1
ATOM 556 C C . ALA A 1 75 ? -7.588 4.493 19.581 1.00 96.69 75 ALA A C 1
ATOM 558 O O . ALA A 1 75 ? -6.683 5.318 19.482 1.00 96.69 75 ALA A O 1
ATOM 559 N N . LEU A 1 76 ? -8.868 4.867 19.699 1.00 95.81 76 LEU A N 1
ATOM 560 C CA . LEU A 1 76 ? -9.327 6.262 19.651 1.00 95.81 76 LEU A CA 1
ATOM 561 C C . LEU A 1 76 ? -8.689 7.156 20.723 1.00 95.81 76 LEU A C 1
ATOM 563 O O . LEU A 1 76 ? -8.467 8.343 20.484 1.00 95.81 76 LEU A O 1
ATOM 567 N N . LYS A 1 77 ? -8.330 6.608 21.892 1.00 96.56 77 LYS A N 1
ATOM 568 C CA . LYS A 1 77 ? -7.653 7.374 22.958 1.00 96.56 77 LYS A CA 1
ATOM 569 C C . LYS A 1 77 ? -6.281 7.900 22.532 1.00 96.56 77 LYS A C 1
ATOM 571 O O . LYS A 1 77 ? -5.801 8.868 23.120 1.00 96.56 77 LYS A O 1
ATOM 576 N N . LEU A 1 78 ? -5.677 7.295 21.507 1.00 96.38 78 LEU A N 1
ATOM 577 C CA . LEU A 1 78 ? -4.412 7.728 20.910 1.00 96.38 78 LEU A CA 1
ATOM 578 C C . LEU A 1 78 ? -4.586 8.913 19.945 1.00 96.38 78 LEU A C 1
ATOM 580 O O . LEU A 1 78 ? -3.590 9.448 19.468 1.00 96.38 78 LEU A O 1
ATOM 584 N N . LYS A 1 79 ? -5.832 9.347 19.698 1.00 96.44 79 LYS A N 1
ATOM 585 C CA . LYS A 1 79 ? -6.204 10.447 18.793 1.00 96.44 79 LYS A CA 1
ATOM 586 C C . LYS A 1 79 ? -5.638 10.272 17.371 1.00 96.44 79 LYS A C 1
ATOM 588 O O . LYS A 1 79 ? -4.913 11.151 16.900 1.00 96.44 79 LYS A O 1
ATOM 593 N N . PRO A 1 80 ? -5.914 9.134 16.707 1.00 97.44 80 PRO A N 1
ATOM 594 C CA . PRO A 1 80 ? -5.527 8.946 15.315 1.00 97.44 80 PRO A CA 1
ATOM 595 C C . PRO A 1 80 ? -6.314 9.873 14.381 1.00 97.44 80 PRO A C 1
ATOM 597 O O . PRO A 1 80 ? -7.436 10.269 14.677 1.00 97.44 80 PRO A O 1
ATOM 600 N N . GLU A 1 81 ? -5.718 10.164 13.233 1.00 97.88 81 GLU A N 1
ATOM 601 C CA . GLU A 1 81 ? -6.278 10.961 12.136 1.00 97.88 81 GLU A CA 1
ATOM 602 C C . GLU A 1 81 ? -6.792 10.068 10.995 1.00 97.88 81 GLU A C 1
ATOM 604 O O . GLU A 1 81 ? -7.565 10.517 10.156 1.00 97.88 81 GLU A O 1
ATOM 609 N N . ALA A 1 82 ? -6.384 8.794 10.953 1.00 97.75 82 ALA A N 1
ATOM 610 C CA . ALA A 1 82 ? -6.831 7.835 9.948 1.00 97.75 82 ALA A CA 1
ATOM 611 C C . ALA A 1 82 ? -7.042 6.419 10.510 1.00 97.75 82 ALA A C 1
ATOM 613 O O . ALA A 1 82 ? -6.329 5.969 11.413 1.00 97.75 82 ALA A O 1
ATOM 614 N N . LEU A 1 83 ? -8.003 5.691 9.939 1.00 97.69 83 LEU A N 1
ATOM 615 C CA . LEU A 1 83 ? -8.228 4.260 10.150 1.00 97.69 83 LEU A CA 1
ATOM 616 C C . LEU A 1 83 ? -7.840 3.493 8.883 1.00 97.69 83 LEU A C 1
ATOM 618 O O . LEU A 1 83 ? -8.455 3.663 7.833 1.00 97.69 83 LEU A O 1
ATOM 622 N N . ILE A 1 84 ? -6.855 2.604 8.987 1.00 96.38 84 ILE A N 1
ATOM 623 C CA . ILE A 1 84 ? -6.447 1.706 7.904 1.00 96.38 84 ILE A CA 1
ATOM 624 C C . ILE A 1 84 ? -7.177 0.372 8.050 1.00 96.38 84 ILE A C 1
ATOM 626 O O . ILE A 1 84 ? -7.062 -0.301 9.077 1.00 96.38 84 ILE A O 1
ATOM 630 N N . LEU A 1 85 ? -7.876 -0.062 7.001 1.00 94.19 85 LEU A N 1
ATOM 631 C CA . LEU A 1 85 ? -8.442 -1.410 6.926 1.00 94.19 85 LEU A CA 1
ATOM 632 C C . LEU A 1 85 ? -7.336 -2.397 6.516 1.00 94.19 85 LEU A C 1
ATOM 634 O O . LEU A 1 85 ? -7.067 -2.628 5.336 1.00 94.19 85 LEU A O 1
ATOM 638 N N . GLY A 1 86 ? -6.637 -2.928 7.522 1.00 90.75 86 GLY A N 1
ATOM 639 C CA . GLY A 1 86 ? -5.406 -3.708 7.375 1.00 90.75 86 GLY A CA 1
ATOM 640 C C . GLY A 1 86 ? -5.596 -5.208 7.121 1.00 90.75 86 GLY A C 1
ATOM 641 O O . GLY A 1 86 ? -4.608 -5.922 6.929 1.00 90.75 86 GLY A O 1
ATOM 642 N N . VAL A 1 87 ? -6.839 -5.689 7.086 1.00 87.81 87 VAL A N 1
ATOM 643 C CA . VAL A 1 87 ? -7.201 -7.085 6.806 1.00 87.81 87 VAL A CA 1
ATOM 644 C C . VAL A 1 87 ? -8.444 -7.148 5.919 1.00 87.81 87 VAL A C 1
ATOM 646 O O . VAL A 1 87 ? -9.324 -6.295 6.007 1.00 87.81 87 VAL A O 1
ATOM 649 N N . ALA A 1 88 ? -8.509 -8.165 5.057 1.00 78.06 88 ALA A N 1
ATOM 650 C CA . ALA A 1 88 ? -9.692 -8.475 4.263 1.00 78.06 88 ALA A CA 1
ATOM 651 C C . ALA A 1 88 ? -10.542 -9.559 4.953 1.00 78.06 88 ALA A C 1
ATOM 653 O O . ALA A 1 88 ? -10.001 -10.613 5.302 1.00 78.06 88 ALA A O 1
ATOM 654 N N . PRO A 1 89 ? -11.853 -9.341 5.154 1.00 71.75 89 PRO A N 1
ATOM 655 C CA . PRO A 1 89 ? -12.723 -10.338 5.758 1.00 71.75 89 PRO A CA 1
ATOM 656 C C . PRO A 1 89 ? -12.961 -11.508 4.783 1.00 71.75 89 PRO A C 1
ATOM 658 O O . PRO A 1 89 ? -13.043 -11.295 3.565 1.00 71.75 89 PRO A O 1
ATOM 661 N N . PRO A 1 90 ? -13.113 -12.747 5.284 1.00 62.91 90 PRO A N 1
ATOM 662 C CA . PRO A 1 90 ? -13.499 -13.885 4.455 1.00 62.91 90 PRO A CA 1
ATOM 663 C C . PRO A 1 90 ? -14.806 -13.603 3.697 1.00 62.91 90 PRO A C 1
ATOM 665 O O . PRO A 1 90 ? -15.787 -13.158 4.285 1.00 62.91 90 PRO A O 1
ATOM 668 N N . GLY A 1 91 ? -14.830 -13.861 2.386 1.00 61.66 91 GLY A N 1
ATOM 669 C CA . GLY A 1 91 ? -16.028 -13.670 1.556 1.00 61.66 91 GLY A CA 1
ATOM 670 C C . GLY A 1 91 ? -16.306 -12.227 1.109 1.00 61.66 91 GLY A C 1
ATOM 671 O O . GLY A 1 91 ? -17.324 -11.986 0.465 1.00 61.66 91 GLY A O 1
ATOM 672 N N . GLY A 1 92 ? -15.421 -11.271 1.414 1.00 61.56 92 GLY A N 1
ATOM 673 C CA . GLY A 1 92 ? -15.406 -9.936 0.800 1.00 61.56 92 GLY A CA 1
ATOM 674 C C . GLY A 1 92 ? -16.446 -8.930 1.304 1.00 61.56 92 GLY A C 1
ATOM 675 O O . GLY A 1 92 ? -16.349 -7.759 0.946 1.00 61.56 92 GLY A O 1
ATOM 676 N N . LYS A 1 93 ? -17.402 -9.339 2.149 1.00 71.88 93 LYS A N 1
ATOM 677 C CA . LYS A 1 93 ? -18.349 -8.425 2.806 1.00 71.88 93 LYS A CA 1
ATOM 678 C C . LYS A 1 93 ? -17.769 -7.872 4.103 1.00 71.88 93 LYS A C 1
ATOM 680 O O . LYS A 1 93 ? -17.196 -8.622 4.891 1.00 71.88 93 LYS A O 1
ATOM 685 N N . LEU A 1 94 ? -17.979 -6.581 4.345 1.00 81.38 94 LEU A N 1
ATOM 686 C CA . LEU A 1 94 ? -17.682 -5.942 5.627 1.00 81.38 94 LEU A CA 1
ATOM 687 C C . LEU A 1 94 ? -18.558 -6.532 6.750 1.00 81.38 94 LEU A C 1
ATOM 689 O O . LEU A 1 94 ? -19.782 -6.457 6.639 1.00 81.38 94 LEU A O 1
ATOM 693 N N . PRO A 1 95 ? -17.972 -7.087 7.828 1.00 84.00 95 PRO A N 1
ATOM 694 C CA . PRO A 1 95 ? -18.727 -7.478 9.017 1.00 84.00 95 PRO A CA 1
ATOM 695 C C . PRO A 1 95 ? -19.424 -6.273 9.661 1.00 84.00 95 PRO A C 1
ATOM 697 O O . PRO A 1 95 ? -18.870 -5.172 9.657 1.00 84.00 95 PRO A O 1
ATOM 700 N N . ASP A 1 96 ? -20.586 -6.484 10.284 1.00 86.12 96 ASP A N 1
ATOM 701 C CA . ASP A 1 96 ? -21.362 -5.408 10.928 1.00 86.12 96 ASP A CA 1
ATOM 702 C C . ASP A 1 96 ? -20.540 -4.645 11.982 1.00 86.12 96 ASP A C 1
ATOM 704 O O . ASP A 1 96 ? -20.540 -3.417 12.008 1.00 86.12 96 ASP A O 1
ATOM 708 N N . GLU A 1 97 ? -19.743 -5.364 12.779 1.00 85.00 97 GLU A N 1
ATOM 709 C CA . GLU A 1 97 ? -18.810 -4.784 13.759 1.00 85.00 97 GLU A CA 1
ATOM 710 C C . GLU A 1 97 ? -17.841 -3.777 13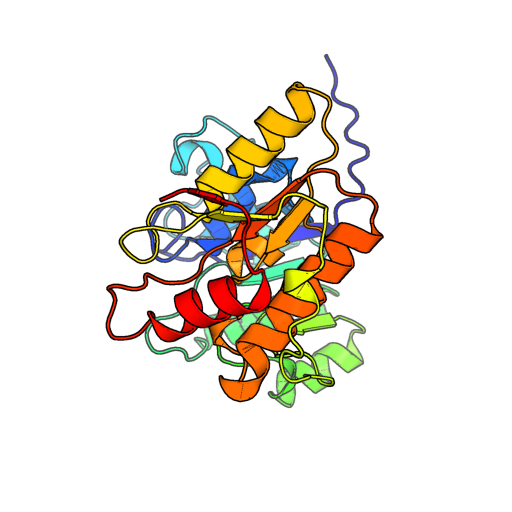.112 1.00 85.00 97 GLU A C 1
ATOM 712 O O . GLU A 1 97 ? -17.556 -2.716 13.666 1.00 85.00 97 GLU A O 1
ATOM 717 N N . TRP A 1 98 ? -17.349 -4.070 11.906 1.00 88.81 98 TRP A N 1
ATOM 718 C CA . TRP A 1 98 ? -16.444 -3.165 11.200 1.00 88.81 98 TRP A CA 1
ATOM 719 C C . TRP A 1 98 ? -17.173 -1.960 10.626 1.00 88.81 98 TRP A C 1
ATOM 721 O O . TRP A 1 98 ? -16.593 -0.877 10.608 1.00 88.81 98 TRP A O 1
ATOM 731 N N . ARG A 1 99 ? -18.428 -2.117 10.185 1.00 92.88 99 ARG A N 1
ATOM 732 C CA . ARG A 1 99 ? -19.235 -0.973 9.746 1.00 92.88 99 ARG A CA 1
ATOM 733 C C . ARG A 1 99 ? -19.413 0.023 10.886 1.00 92.88 99 ARG A C 1
ATOM 735 O O . ARG A 1 99 ? -19.209 1.214 10.672 1.00 92.88 99 ARG A O 1
ATOM 742 N N . GLU A 1 100 ? -19.711 -0.449 12.095 1.00 93.38 100 GLU A N 1
ATOM 743 C CA . GLU A 1 100 ? -19.808 0.423 13.272 1.00 93.38 100 GLU A CA 1
ATOM 744 C C . GLU A 1 100 ? -18.473 1.106 13.601 1.00 93.38 100 GLU A C 1
ATOM 746 O O . GLU A 1 100 ? -18.447 2.320 13.813 1.00 93.38 100 GLU A O 1
ATOM 751 N N . ASN A 1 101 ? -17.351 0.379 13.538 1.00 93.50 101 ASN A N 1
ATOM 752 C CA . ASN A 1 101 ? -16.022 0.972 13.725 1.00 93.50 101 ASN A CA 1
ATOM 753 C C . ASN A 1 101 ? -15.704 2.047 12.670 1.00 93.50 101 ASN A C 1
ATOM 755 O O . ASN A 1 101 ? -15.209 3.116 13.021 1.00 93.50 101 ASN A O 1
ATOM 759 N N . ILE A 1 102 ? -16.026 1.808 11.393 1.00 95.75 102 ILE A N 1
ATOM 760 C CA . ILE A 1 102 ? -15.834 2.779 10.302 1.00 95.75 102 ILE A CA 1
ATOM 761 C C . ILE A 1 102 ? -16.702 4.020 10.532 1.00 95.75 102 ILE A C 1
ATOM 763 O O . ILE A 1 102 ? -16.196 5.138 10.459 1.00 95.75 102 ILE A O 1
ATOM 767 N N . LYS A 1 103 ? -17.985 3.855 10.880 1.00 97.00 103 LYS A N 1
ATOM 768 C CA . LYS A 1 103 ? -18.865 4.990 11.209 1.00 97.00 103 LYS A CA 1
ATOM 769 C C . LYS A 1 103 ? -18.339 5.782 12.392 1.00 97.00 103 LYS A C 1
ATOM 771 O O . LYS A 1 103 ? -18.334 7.009 12.356 1.00 97.00 103 LYS A O 1
ATOM 776 N N . SER A 1 104 ? -17.890 5.097 13.440 1.00 96.44 104 SER A N 1
ATOM 777 C CA . SER A 1 104 ? -17.314 5.755 14.605 1.00 96.44 104 SER A CA 1
ATOM 778 C C . SER A 1 104 ? -16.028 6.502 14.243 1.00 96.44 104 SER A C 1
ATOM 780 O O . SER A 1 104 ? -15.836 7.617 14.716 1.00 96.44 104 SER A O 1
ATOM 782 N N . ALA A 1 105 ? -15.174 5.949 13.379 1.00 97.56 105 ALA A N 1
ATOM 783 C CA . ALA A 1 105 ? -13.980 6.630 12.880 1.00 97.56 105 ALA A CA 1
ATOM 784 C C . ALA A 1 105 ? -14.330 7.914 12.113 1.00 97.56 105 ALA A C 1
ATOM 786 O O . ALA A 1 105 ? -13.808 8.978 12.447 1.00 97.56 105 ALA A O 1
ATOM 787 N N . ILE A 1 106 ? -15.290 7.846 11.185 1.00 98.25 106 ILE A N 1
ATOM 788 C CA . ILE A 1 106 ? -15.786 9.014 10.440 1.00 98.25 106 ILE A CA 1
ATOM 789 C C . ILE A 1 106 ? -16.290 10.099 11.402 1.00 98.25 106 ILE A C 1
ATOM 791 O O . ILE A 1 106 ? -15.874 11.252 11.317 1.00 98.25 106 ILE A O 1
ATOM 795 N N . LYS A 1 107 ? -17.119 9.722 12.386 1.00 97.69 107 LYS A N 1
ATOM 796 C CA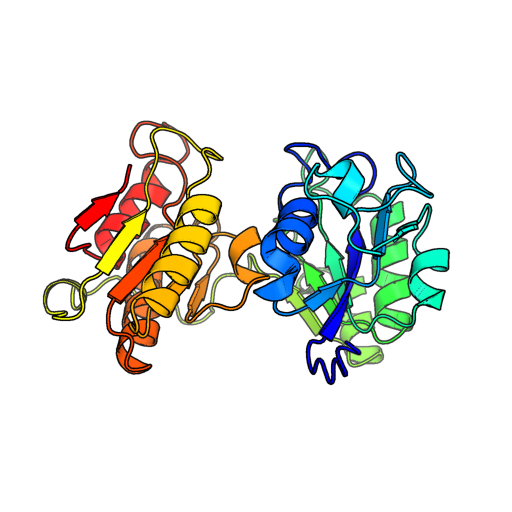 . LYS A 1 107 ? -17.671 10.655 13.385 1.00 97.69 107 LYS A CA 1
ATOM 797 C C . LYS A 1 107 ? -16.615 11.291 14.293 1.00 97.69 107 LYS A C 1
ATOM 799 O O . LYS A 1 107 ? -16.869 12.337 14.885 1.00 97.69 107 LYS A O 1
ATOM 804 N N . ASN A 1 108 ? -15.446 10.663 14.418 1.00 97.44 108 ASN A N 1
ATOM 805 C CA . ASN A 1 108 ? -14.294 11.192 15.151 1.00 97.44 108 ASN A CA 1
ATOM 806 C C . ASN A 1 108 ? -13.320 11.968 14.244 1.00 97.44 108 ASN A C 1
ATOM 808 O O . ASN A 1 108 ? -12.224 12.305 14.686 1.00 97.44 108 ASN A O 1
ATOM 812 N N . GLY A 1 109 ? -13.709 12.276 13.001 1.00 97.38 109 GLY A N 1
ATOM 813 C CA . GLY A 1 109 ? -12.906 13.079 12.079 1.00 97.38 109 GLY A CA 1
ATOM 814 C C . GLY A 1 109 ? -11.742 12.318 11.444 1.00 97.38 109 GLY A C 1
ATOM 815 O O . GLY A 1 109 ? -10.770 12.944 11.035 1.00 97.38 109 GLY A O 1
ATOM 816 N N . MET A 1 110 ? -11.811 10.984 11.390 1.00 98.50 110 MET A N 1
ATOM 817 C CA . MET A 1 110 ? -10.749 10.159 10.819 1.00 98.50 110 MET A CA 1
ATOM 818 C C . MET A 1 110 ? -10.992 9.851 9.341 1.00 98.50 110 MET A C 1
ATOM 820 O O . MET A 1 110 ? -12.084 9.417 8.964 1.00 98.50 110 MET A O 1
ATOM 824 N N . ASP A 1 111 ? -9.942 9.961 8.529 1.00 98.31 111 ASP A N 1
ATOM 825 C CA . ASP A 1 111 ? -9.935 9.428 7.165 1.00 98.31 111 ASP A CA 1
ATOM 826 C C . ASP A 1 111 ? -9.975 7.892 7.186 1.00 98.31 111 ASP A C 1
ATOM 828 O O . ASP A 1 111 ? -9.361 7.250 8.042 1.00 98.31 111 ASP A O 1
ATOM 832 N N . ILE A 1 112 ? -10.657 7.277 6.218 1.00 97.69 112 ILE A N 1
ATOM 833 C CA . ILE A 1 112 ? -10.757 5.815 6.116 1.00 97.69 112 ILE A CA 1
ATOM 834 C C . ILE A 1 112 ? -9.949 5.331 4.922 1.00 97.69 112 ILE A C 1
ATOM 836 O O . ILE A 1 112 ? -10.266 5.654 3.780 1.00 97.69 112 ILE A O 1
ATOM 840 N N . ILE A 1 113 ? -8.922 4.524 5.178 1.00 95.69 113 ILE A N 1
ATOM 841 C CA . ILE A 1 113 ? -8.060 3.955 4.142 1.00 95.69 113 ILE A CA 1
ATOM 842 C C . ILE A 1 113 ? -8.523 2.532 3.853 1.00 95.69 113 ILE A C 1
ATOM 844 O O . ILE A 1 113 ? -8.217 1.585 4.587 1.00 95.69 113 ILE A O 1
ATOM 848 N N . ASN A 1 114 ? -9.293 2.394 2.780 1.00 92.88 114 ASN A N 1
ATOM 849 C CA . ASN A 1 114 ? -9.919 1.154 2.367 1.00 92.88 114 ASN A CA 1
ATOM 850 C C . ASN A 1 114 ? -9.140 0.504 1.223 1.00 92.88 114 ASN A C 1
ATOM 852 O O . ASN A 1 114 ? -8.975 1.070 0.147 1.00 92.88 114 ASN A O 1
ATOM 856 N N . GLY A 1 115 ? -8.693 -0.729 1.435 1.00 87.19 115 GLY A N 1
ATOM 857 C CA . GLY A 1 115 ? -8.116 -1.550 0.374 1.00 87.19 115 GLY A CA 1
ATOM 858 C C . GLY A 1 115 ? -8.957 -2.772 0.010 1.00 87.19 115 GLY A C 1
ATOM 859 O O . GLY A 1 115 ? -8.463 -3.670 -0.666 1.00 87.19 115 GLY A O 1
ATOM 860 N N . LEU A 1 116 ? -10.199 -2.848 0.482 1.00 86.81 116 LEU A N 1
ATOM 861 C CA . LEU A 1 116 ? -11.119 -3.930 0.147 1.00 86.81 116 LEU A CA 1
ATOM 862 C C . LEU A 1 116 ? -11.684 -3.751 -1.266 1.00 86.81 116 LEU A C 1
ATOM 864 O O . LEU A 1 116 ? -11.668 -2.656 -1.823 1.00 86.81 116 LEU A O 1
ATOM 868 N N . HIS A 1 117 ? -12.205 -4.836 -1.842 1.00 84.62 117 HIS A N 1
ATOM 869 C CA . HIS A 1 117 ? -12.913 -4.783 -3.128 1.00 84.62 117 HIS A CA 1
ATOM 870 C C . HIS A 1 117 ? -14.251 -4.041 -3.040 1.00 84.62 117 HIS A C 1
ATOM 872 O O . HIS A 1 117 ? -14.728 -3.520 -4.040 1.00 84.62 117 HIS A O 1
ATOM 878 N N . GLN A 1 118 ? -14.864 -4.005 -1.855 1.00 88.31 118 GLN A N 1
ATOM 879 C CA . GLN A 1 118 ? -16.039 -3.183 -1.608 1.00 88.31 118 GLN A CA 1
ATOM 880 C C . GLN A 1 118 ? -15.598 -1.731 -1.429 1.00 88.31 118 GLN A C 1
ATOM 882 O O . GLN A 1 118 ? -14.831 -1.439 -0.512 1.00 88.31 118 GLN A O 1
ATOM 887 N N . PHE A 1 119 ? -16.097 -0.834 -2.276 1.00 92.81 119 PHE A N 1
ATOM 888 C CA . PHE A 1 119 ? -15.810 0.590 -2.181 1.00 92.81 119 PHE A CA 1
ATOM 889 C C . PHE A 1 119 ? -16.714 1.276 -1.159 1.00 92.81 119 PHE A C 1
ATOM 891 O O . PHE A 1 119 ? -17.934 1.124 -1.203 1.00 92.81 119 PHE A O 1
ATOM 898 N N . LEU A 1 120 ? -16.122 2.048 -0.248 1.00 94.75 120 LEU A N 1
ATOM 899 C CA . LEU A 1 120 ? -16.880 2.758 0.783 1.00 94.75 120 LEU A CA 1
ATOM 900 C C . LEU A 1 120 ? -17.593 3.984 0.215 1.00 94.75 120 LEU A C 1
ATOM 902 O O . LEU A 1 120 ? -18.665 4.325 0.696 1.00 94.75 120 LEU A O 1
ATOM 906 N N . ASN A 1 121 ? -17.039 4.621 -0.824 1.00 96.00 121 ASN A N 1
ATOM 907 C CA . ASN A 1 121 ? -17.694 5.768 -1.464 1.00 96.00 121 ASN A CA 1
ATOM 908 C C . ASN A 1 121 ? -18.984 5.391 -2.217 1.00 96.00 121 ASN A C 1
ATOM 910 O O . ASN A 1 121 ? -19.799 6.271 -2.475 1.00 96.00 121 ASN A O 1
ATOM 914 N N . ASP A 1 122 ? -19.182 4.114 -2.562 1.00 95.25 122 ASP A N 1
ATOM 915 C CA . ASP A 1 122 ? -20.408 3.646 -3.232 1.00 95.25 122 ASP A CA 1
ATOM 916 C C . ASP A 1 122 ? -21.508 3.259 -2.226 1.00 95.25 122 ASP A C 1
ATOM 918 O O . ASP A 1 122 ? -22.634 2.952 -2.616 1.00 95.25 122 ASP A O 1
ATOM 922 N N . ASP A 1 123 ? -21.189 3.254 -0.930 1.00 95.25 123 ASP A N 1
ATOM 923 C CA . ASP A 1 123 ? -22.135 2.991 0.146 1.00 95.25 123 ASP A CA 1
ATOM 924 C C . ASP A 1 123 ? -22.765 4.317 0.609 1.00 95.25 123 ASP A C 1
ATOM 926 O O . ASP A 1 123 ? -22.048 5.164 1.155 1.00 95.25 123 ASP A O 1
ATOM 930 N N . PRO A 1 124 ? -24.084 4.526 0.419 1.00 96.00 124 PRO A N 1
ATOM 931 C CA . PRO A 1 124 ? -24.724 5.799 0.746 1.00 96.00 124 PRO A CA 1
ATOM 932 C C . PRO A 1 124 ? -24.538 6.211 2.209 1.00 96.00 124 PRO A C 1
ATOM 934 O O . PRO A 1 124 ? -24.333 7.389 2.485 1.00 96.00 124 PRO A O 1
ATOM 937 N N . GLU A 1 125 ? -24.541 5.249 3.139 1.00 96.00 125 GLU A N 1
ATOM 938 C CA . GLU A 1 125 ? -24.381 5.525 4.570 1.00 96.00 125 GLU A CA 1
ATOM 939 C C . GLU A 1 125 ? -22.987 6.097 4.861 1.00 96.00 125 GLU A C 1
ATOM 941 O O . GLU A 1 125 ? -22.853 7.094 5.574 1.00 96.00 125 GLU A O 1
ATOM 946 N N . PHE A 1 126 ? -21.937 5.498 4.291 1.00 97.62 126 PHE A N 1
ATOM 947 C CA . PHE A 1 126 ? -20.571 5.979 4.495 1.00 97.62 126 PHE A CA 1
ATOM 948 C C . PHE A 1 126 ? -20.302 7.282 3.749 1.00 97.62 126 PHE A C 1
ATOM 950 O O . PHE A 1 126 ? -19.686 8.178 4.324 1.00 97.62 126 PHE A O 1
ATOM 957 N N . ALA A 1 127 ? -20.763 7.413 2.505 1.00 97.50 127 ALA A N 1
ATOM 958 C CA . ALA A 1 127 ? -20.560 8.615 1.704 1.00 97.50 127 ALA A CA 1
ATOM 959 C C . ALA A 1 127 ? -21.234 9.852 2.325 1.00 97.50 127 ALA A C 1
ATOM 961 O O . ALA A 1 127 ? -20.625 10.924 2.382 1.00 97.50 127 ALA A O 1
ATOM 962 N N . GLU A 1 128 ? -22.463 9.710 2.833 1.00 98.00 128 GLU A N 1
ATOM 963 C CA . GLU A 1 128 ? -23.172 10.796 3.518 1.00 98.00 128 GLU A CA 1
ATOM 964 C C . GLU A 1 128 ? -22.462 11.202 4.813 1.00 98.00 128 GLU A C 1
ATOM 966 O O . GLU A 1 128 ? -22.189 12.389 5.008 1.00 98.00 128 GLU A O 1
ATOM 971 N N . LEU A 1 129 ? -22.076 10.229 5.647 1.00 98.06 129 LEU A N 1
ATOM 972 C CA . LEU A 1 129 ? -21.325 10.497 6.877 1.00 98.06 129 LEU A CA 1
ATOM 973 C C . LEU A 1 129 ? -19.969 11.151 6.588 1.00 98.06 129 LEU A C 1
ATOM 975 O O . LEU A 1 129 ? -19.584 12.102 7.264 1.00 98.06 129 LEU A O 1
ATOM 979 N N . ALA A 1 130 ? -19.235 10.675 5.582 1.00 98.06 130 ALA A N 1
ATOM 980 C CA . ALA A 1 130 ? -17.933 11.237 5.242 1.00 98.06 130 ALA A CA 1
ATOM 981 C C . ALA A 1 130 ? -18.043 12.706 4.818 1.00 98.06 130 ALA A C 1
ATOM 983 O O . ALA A 1 130 ? -17.247 13.543 5.247 1.00 98.06 130 ALA A O 1
ATOM 984 N N . LYS A 1 131 ? -19.083 13.034 4.042 1.00 97.94 131 LYS A N 1
ATOM 985 C CA . LYS A 1 131 ? -19.399 14.409 3.652 1.00 97.94 131 LYS A CA 1
ATOM 986 C C . LYS A 1 131 ? -19.806 15.273 4.848 1.00 97.94 131 LYS A C 1
ATOM 988 O O . LYS A 1 131 ? -19.372 16.419 4.922 1.00 97.94 131 LYS A O 1
ATOM 993 N N . GLU A 1 132 ? -20.625 14.748 5.757 1.00 98.19 132 GLU A N 1
ATOM 994 C CA . GLU A 1 132 ? -21.078 15.457 6.962 1.00 98.19 132 GLU A CA 1
ATOM 995 C C . GLU A 1 132 ? -19.905 15.830 7.879 1.00 98.19 132 GLU A C 1
ATOM 997 O O . GLU A 1 132 ? -19.815 16.968 8.338 1.00 98.19 132 GLU A O 1
ATOM 1002 N N . TYR A 1 133 ? -18.985 14.891 8.106 1.00 98.12 133 TYR A N 1
ATOM 1003 C CA . TYR A 1 133 ? -17.853 15.066 9.020 1.00 98.12 133 TYR A CA 1
ATOM 1004 C C . TYR A 1 133 ? -16.583 15.603 8.343 1.00 98.12 133 TYR A C 1
ATOM 1006 O O . TYR A 1 133 ? -15.587 15.850 9.020 1.00 98.12 133 TYR A O 1
ATOM 1014 N N . GLY A 1 134 ? -16.611 15.818 7.024 1.00 97.38 134 GLY A N 1
ATOM 1015 C CA . GLY A 1 134 ? -15.500 16.395 6.265 1.00 97.38 134 GLY A CA 1
ATOM 1016 C C . GLY A 1 134 ? -14.265 15.494 6.172 1.00 97.38 134 GLY A C 1
ATOM 1017 O O . GLY A 1 134 ? -13.153 16.007 6.062 1.00 97.38 134 GLY A O 1
ATOM 1018 N N . VAL A 1 135 ? -14.450 14.173 6.223 1.00 98.06 135 VAL A N 1
ATOM 1019 C CA . VAL A 1 135 ? -13.365 13.180 6.135 1.00 98.06 135 VAL A CA 1
ATOM 1020 C C . VAL A 1 135 ? -13.292 12.558 4.745 1.00 98.06 135 VAL A C 1
ATOM 1022 O O . VAL A 1 135 ? -14.250 12.597 3.968 1.00 98.06 135 VAL A O 1
ATOM 1025 N N . ARG A 1 136 ? -12.157 11.940 4.420 1.00 97.81 136 ARG A N 1
ATOM 1026 C CA . ARG A 1 136 ? -11.943 11.247 3.147 1.00 97.81 136 ARG A CA 1
ATOM 1027 C C . ARG A 1 136 ? -12.136 9.745 3.303 1.00 97.81 136 ARG A C 1
ATOM 1029 O O . ARG A 1 136 ? -11.546 9.112 4.177 1.00 97.81 136 ARG A O 1
ATOM 1036 N N . LEU A 1 137 ? -12.896 9.160 2.384 1.00 97.56 137 LEU A N 1
ATOM 1037 C CA . LEU A 1 137 ? -12.914 7.718 2.153 1.00 97.56 137 LEU A CA 1
ATOM 1038 C C . LEU A 1 137 ? -11.957 7.413 1.001 1.00 97.56 137 LEU A C 1
ATOM 1040 O O . LEU A 1 137 ? -12.237 7.730 -0.155 1.00 97.56 137 LEU A O 1
ATOM 1044 N N . VAL A 1 138 ? -10.806 6.831 1.311 1.00 95.12 138 VAL A N 1
ATOM 1045 C CA . VAL A 1 138 ? -9.764 6.514 0.333 1.00 95.12 138 VAL A CA 1
ATOM 1046 C C . VAL A 1 138 ? -9.915 5.056 -0.092 1.00 95.12 138 VAL A C 1
ATOM 1048 O O . VAL A 1 138 ? -9.422 4.149 0.575 1.00 95.12 138 VAL A O 1
ATOM 1051 N N . ASP A 1 139 ? -10.613 4.829 -1.204 1.00 93.62 139 ASP A N 1
ATOM 1052 C CA . ASP A 1 139 ? -10.742 3.510 -1.831 1.00 93.62 139 ASP A CA 1
ATOM 1053 C C . ASP A 1 139 ? -9.516 3.222 -2.713 1.00 93.62 139 ASP A C 1
ATOM 1055 O O . ASP A 1 139 ? -9.522 3.501 -3.909 1.00 93.62 139 ASP A O 1
ATOM 1059 N N . ASN A 1 140 ? -8.463 2.625 -2.148 1.00 90.00 140 ASN A N 1
ATOM 1060 C CA . ASN A 1 140 ? -7.201 2.357 -2.857 1.00 90.00 140 ASN A CA 1
ATOM 1061 C C . ASN A 1 140 ? -7.382 1.495 -4.115 1.00 90.00 140 ASN A C 1
ATOM 1063 O O . ASN A 1 140 ? -6.602 1.600 -5.054 1.00 90.00 140 ASN A O 1
ATOM 1067 N N . ARG A 1 141 ? -8.395 0.621 -4.130 1.00 90.19 141 ARG A N 1
ATOM 1068 C CA . ARG A 1 141 ? -8.704 -0.247 -5.274 1.00 90.19 141 ARG A CA 1
ATOM 1069 C C . ARG A 1 141 ? -9.523 0.439 -6.362 1.00 90.19 141 ARG A C 1
ATOM 1071 O O . ARG A 1 141 ? -9.759 -0.185 -7.389 1.00 90.19 141 ARG A O 1
ATOM 1078 N N . ARG A 1 142 ? -10.003 1.667 -6.152 1.00 92.62 142 ARG A N 1
ATOM 1079 C CA . ARG A 1 142 ? -10.795 2.362 -7.166 1.00 92.62 142 ARG A CA 1
ATOM 1080 C C . ARG A 1 142 ? -9.873 2.753 -8.326 1.00 92.62 142 ARG A C 1
ATOM 1082 O O . ARG A 1 142 ? -8.912 3.488 -8.091 1.00 92.62 142 ARG A O 1
ATOM 1089 N N . PRO A 1 143 ? -10.139 2.290 -9.560 1.00 91.62 143 PRO A N 1
ATOM 1090 C CA . PRO A 1 143 ? -9.353 2.711 -10.709 1.00 91.62 143 PRO A CA 1
ATOM 1091 C C . PRO A 1 143 ? -9.459 4.228 -10.922 1.00 91.62 143 PRO A C 1
ATOM 1093 O O . PRO A 1 143 ? -10.509 4.809 -10.631 1.00 91.62 143 PRO A O 1
ATOM 1096 N N . PRO A 1 144 ? -8.413 4.878 -11.457 1.00 87.81 144 PRO A N 1
ATOM 1097 C CA . PRO A 1 144 ? -8.505 6.261 -11.909 1.00 87.81 144 PRO A CA 1
ATOM 1098 C C . PRO A 1 144 ? -9.626 6.445 -12.941 1.00 87.81 144 PRO A C 1
ATOM 1100 O O . PRO A 1 144 ? -9.912 5.542 -13.720 1.00 87.81 144 PRO A O 1
ATOM 1103 N N . GLU A 1 145 ? -10.230 7.632 -12.999 1.00 86.56 145 GLU A N 1
ATOM 1104 C CA . GLU A 1 145 ? -11.301 7.912 -13.972 1.00 86.56 145 GLU A CA 1
ATOM 1105 C C . GLU A 1 145 ? -10.778 8.013 -15.416 1.00 86.56 145 GLU A C 1
ATOM 1107 O O . GLU A 1 145 ? -11.453 7.617 -16.362 1.00 86.56 145 GLU A O 1
ATOM 1112 N N . ASN A 1 146 ? -9.551 8.514 -15.591 1.00 89.88 146 ASN A N 1
ATOM 1113 C CA . ASN A 1 146 ? -8.967 8.823 -16.899 1.00 89.88 146 ASN A CA 1
ATOM 1114 C C . ASN A 1 146 ? -7.982 7.738 -17.352 1.00 89.88 146 ASN A C 1
ATOM 1116 O O . ASN A 1 146 ? -6.790 7.997 -17.533 1.00 89.88 146 ASN A O 1
ATOM 1120 N N . LEU A 1 147 ? -8.486 6.515 -17.505 1.00 94.31 147 LEU A N 1
ATOM 1121 C CA . LEU A 1 147 ? -7.709 5.389 -18.014 1.00 94.31 147 LEU A CA 1
ATOM 1122 C C . LEU A 1 147 ? -7.452 5.524 -19.520 1.00 94.31 147 LEU A C 1
ATOM 1124 O O . LEU A 1 147 ? -8.338 5.882 -20.295 1.00 94.31 147 LEU A O 1
ATOM 1128 N N . VAL A 1 148 ? -6.227 5.205 -19.937 1.00 93.56 148 VAL A N 1
ATOM 1129 C CA . VAL A 1 148 ? -5.793 5.247 -21.338 1.00 93.56 148 VAL A CA 1
ATOM 1130 C C . VAL A 1 148 ? -5.178 3.912 -21.740 1.00 93.56 148 VAL A C 1
ATOM 1132 O O . VAL A 1 148 ? -4.631 3.192 -20.907 1.00 93.56 148 VAL A O 1
ATOM 1135 N N . LEU A 1 149 ? -5.273 3.571 -23.025 1.00 97.00 149 LEU A N 1
ATOM 1136 C CA . LEU A 1 149 ? -4.578 2.407 -23.572 1.00 97.00 149 LEU A CA 1
ATOM 1137 C C . LEU A 1 149 ? -3.067 2.660 -23.590 1.00 97.00 149 LEU A C 1
ATOM 1139 O O . LEU A 1 149 ? -2.630 3.789 -23.825 1.00 97.00 149 LEU A O 1
ATOM 1143 N N . ALA A 1 150 ? -2.281 1.597 -23.408 1.00 96.19 150 ALA A N 1
ATOM 1144 C CA . ALA A 1 150 ? -0.840 1.664 -23.622 1.00 96.19 150 ALA A CA 1
ATOM 1145 C C . ALA A 1 150 ? -0.550 2.069 -25.073 1.00 96.19 150 ALA A C 1
ATOM 1147 O O . ALA A 1 150 ? -1.098 1.483 -26.012 1.00 96.19 150 ALA A O 1
ATOM 1148 N N . ASN A 1 151 ? 0.321 3.056 -25.258 1.00 96.06 151 ASN A N 1
ATOM 1149 C CA . ASN A 1 151 ? 0.694 3.563 -26.579 1.00 96.06 151 ASN A CA 1
ATOM 1150 C C . ASN A 1 151 ? 2.123 3.156 -26.984 1.00 96.06 151 ASN A C 1
ATOM 1152 O O . ASN A 1 151 ? 2.508 3.339 -28.141 1.00 96.06 151 ASN A O 1
ATOM 1156 N N . GLY A 1 152 ? 2.889 2.560 -26.063 1.00 96.25 152 GLY A N 1
ATOM 1157 C CA . GLY A 1 152 ? 4.237 2.060 -26.313 1.00 96.25 152 GLY A CA 1
ATOM 1158 C C . GLY A 1 152 ? 5.338 3.111 -26.157 1.00 96.25 152 GLY A C 1
ATOM 1159 O O . GLY A 1 152 ? 6.480 2.833 -26.536 1.00 96.25 152 GLY A O 1
ATOM 1160 N N . GLU A 1 153 ? 5.034 4.287 -25.597 1.00 96.25 153 GLU A N 1
ATOM 1161 C CA . GLU A 1 153 ? 6.020 5.298 -25.196 1.00 96.25 153 GLU A CA 1
ATOM 1162 C C . GLU A 1 153 ? 7.107 4.690 -24.298 1.00 96.25 153 GLU A C 1
ATOM 1164 O O . GLU A 1 153 ? 8.280 5.061 -24.429 1.00 96.25 153 GLU A O 1
ATOM 1169 N N . CYS A 1 154 ? 6.747 3.693 -23.478 1.00 96.50 154 CYS A N 1
ATOM 1170 C CA . CYS A 1 154 ? 7.666 2.943 -22.621 1.00 96.50 154 CYS A CA 1
ATOM 1171 C C . CYS A 1 154 ? 8.926 2.427 -23.328 1.00 96.50 154 CYS A C 1
ATOM 1173 O O . CYS A 1 154 ? 10.015 2.421 -22.755 1.00 96.50 154 CYS A O 1
ATOM 1175 N N . ARG A 1 155 ? 8.824 2.085 -24.617 1.00 96.81 155 ARG A N 1
ATOM 1176 C CA . ARG A 1 155 ? 9.939 1.560 -25.425 1.00 96.81 155 ARG A CA 1
ATOM 1177 C C . ARG A 1 155 ? 11.017 2.597 -25.733 1.00 96.81 155 ARG A C 1
ATOM 1179 O O . ARG A 1 155 ? 12.109 2.236 -26.164 1.00 96.81 155 ARG A O 1
ATOM 1186 N N . SER A 1 156 ? 10.700 3.879 -25.569 1.00 95.81 156 SER A N 1
ATOM 1187 C CA . SER A 1 156 ? 11.610 4.993 -25.855 1.00 95.81 156 SER A CA 1
ATOM 1188 C C . SER A 1 156 ? 12.355 5.508 -24.621 1.00 95.81 156 SER A C 1
ATOM 1190 O O . SER A 1 156 ? 13.272 6.327 -24.750 1.00 95.81 156 SER A O 1
ATOM 1192 N N . TRP A 1 157 ? 11.977 5.050 -23.423 1.00 96.38 157 TRP A N 1
ATOM 1193 C CA . TRP A 1 157 ? 12.564 5.524 -22.178 1.00 96.38 157 TRP A CA 1
ATOM 1194 C C . TRP A 1 157 ? 14.030 5.115 -22.049 1.00 96.38 157 TRP A C 1
ATOM 1196 O O . TRP A 1 157 ? 14.425 3.986 -22.323 1.00 96.38 157 TRP A O 1
ATOM 1206 N N . LYS A 1 158 ? 14.848 6.069 -21.599 1.00 96.75 158 LYS A N 1
ATOM 1207 C CA . LYS A 1 158 ? 16.285 5.869 -21.355 1.00 96.75 158 LYS A CA 1
ATOM 1208 C C . LYS A 1 158 ? 16.603 5.568 -19.892 1.00 96.75 158 LYS A C 1
ATOM 1210 O O . LYS A 1 158 ? 17.700 5.103 -19.596 1.00 96.75 158 LYS A O 1
ATOM 1215 N N . VAL A 1 159 ? 15.675 5.876 -18.984 1.00 97.62 159 VAL A N 1
ATOM 1216 C CA . VAL A 1 159 ? 15.816 5.560 -17.561 1.00 97.62 159 VAL A CA 1
ATOM 1217 C C . VAL A 1 159 ? 15.678 4.044 -17.397 1.00 97.62 159 VAL A C 1
ATOM 1219 O O . VAL A 1 159 ? 14.699 3.488 -17.892 1.00 97.62 159 VAL A O 1
ATOM 1222 N N . PRO A 1 160 ? 16.618 3.360 -16.722 1.00 97.44 160 PRO A N 1
ATOM 1223 C CA . PRO A 1 160 ? 16.496 1.937 -16.444 1.00 97.44 160 PRO A CA 1
ATOM 1224 C C . PRO A 1 160 ? 15.242 1.641 -15.619 1.00 97.44 160 PRO A C 1
ATOM 1226 O O . PRO A 1 160 ? 15.123 2.067 -14.468 1.00 97.44 160 PRO A O 1
ATOM 1229 N N . VAL A 1 161 ? 14.322 0.884 -16.211 1.00 98.56 161 VAL A N 1
ATOM 1230 C CA . VAL A 1 161 ? 13.141 0.344 -15.534 1.00 98.56 161 VAL A CA 1
ATOM 1231 C C . VAL A 1 161 ? 13.397 -1.124 -15.211 1.00 98.56 161 VAL A C 1
ATOM 1233 O O . VAL A 1 161 ? 13.772 -1.902 -16.091 1.00 98.56 161 VAL A O 1
ATOM 1236 N N . VAL A 1 162 ? 13.206 -1.502 -13.951 1.00 98.50 162 VAL A N 1
ATOM 1237 C CA . VAL A 1 162 ? 13.384 -2.863 -13.444 1.00 98.50 162 VAL A CA 1
ATOM 1238 C C . VAL A 1 162 ? 12.050 -3.373 -12.920 1.00 98.50 162 VAL A C 1
ATOM 1240 O O . VAL A 1 162 ? 11.518 -2.837 -11.948 1.00 98.50 162 VAL A O 1
ATOM 1243 N N . ALA A 1 163 ? 11.516 -4.424 -13.538 1.00 98.25 163 ALA A N 1
ATOM 1244 C CA . ALA A 1 163 ? 10.336 -5.106 -13.014 1.00 98.25 163 ALA A CA 1
ATOM 1245 C C . ALA A 1 163 ? 10.763 -6.184 -12.010 1.00 98.25 163 ALA A C 1
ATOM 1247 O O . ALA A 1 163 ? 11.583 -7.048 -12.331 1.00 98.25 163 ALA A O 1
ATOM 1248 N N . VAL A 1 164 ? 10.202 -6.149 -10.800 1.00 97.88 164 VAL A N 1
ATOM 1249 C CA . VAL A 1 164 ? 10.440 -7.179 -9.777 1.00 97.88 164 VAL A CA 1
ATOM 1250 C C . VAL A 1 164 ? 9.283 -8.170 -9.803 1.00 97.88 164 VAL A C 1
ATOM 1252 O O . VAL A 1 164 ? 8.191 -7.896 -9.305 1.00 97.88 164 VAL A O 1
ATOM 1255 N N . LEU A 1 165 ? 9.524 -9.307 -10.445 1.00 96.62 165 LEU A N 1
ATOM 1256 C CA . LEU A 1 165 ? 8.593 -10.409 -10.655 1.00 96.62 165 LEU A CA 1
ATOM 1257 C C . LEU A 1 165 ? 8.845 -11.533 -9.641 1.00 96.62 165 LEU A C 1
ATOM 1259 O O . LEU A 1 165 ? 9.717 -11.431 -8.787 1.00 96.62 165 LEU A O 1
ATOM 1263 N N . SER A 1 166 ? 8.042 -12.595 -9.708 1.00 94.38 166 SER A N 1
ATOM 1264 C CA . SER A 1 166 ? 8.255 -13.822 -8.934 1.00 94.38 166 SER A CA 1
ATOM 1265 C C . SER A 1 166 ? 7.561 -15.016 -9.594 1.00 94.38 166 SER A C 1
ATOM 1267 O O . SER A 1 166 ? 6.753 -14.861 -10.515 1.00 94.38 166 SER A O 1
ATOM 1269 N N . THR A 1 167 ? 7.849 -16.221 -9.106 1.00 93.38 167 THR A N 1
ATOM 1270 C CA . THR A 1 167 ? 7.263 -17.482 -9.596 1.00 93.38 167 THR A CA 1
ATOM 1271 C C . THR A 1 167 ? 5.856 -17.776 -9.065 1.00 93.38 167 THR A C 1
ATOM 1273 O O . THR A 1 167 ? 5.191 -18.659 -9.598 1.00 93.38 167 THR A O 1
ATOM 1276 N N . ASP A 1 168 ? 5.388 -17.033 -8.055 1.00 90.69 168 ASP A N 1
ATOM 1277 C CA . ASP A 1 168 ? 4.013 -17.093 -7.541 1.00 90.69 168 ASP A CA 1
ATOM 1278 C C . ASP A 1 168 ? 3.584 -15.759 -6.880 1.00 90.69 168 ASP A C 1
ATOM 1280 O O . ASP A 1 168 ? 4.382 -14.827 -6.712 1.00 90.69 168 ASP A O 1
ATOM 1284 N N . ALA A 1 169 ? 2.310 -15.625 -6.515 1.00 86.12 169 ALA A N 1
ATOM 1285 C CA . ALA A 1 169 ? 1.797 -14.526 -5.709 1.00 86.12 169 ALA A CA 1
ATOM 1286 C C . ALA A 1 169 ? 2.373 -14.555 -4.277 1.00 86.12 169 ALA A C 1
ATOM 1288 O O . ALA A 1 169 ? 2.782 -15.586 -3.762 1.00 86.12 169 ALA A O 1
ATOM 1289 N N . ALA A 1 170 ? 2.414 -13.392 -3.616 1.00 83.25 170 ALA A N 1
ATOM 1290 C CA . ALA A 1 170 ? 2.886 -13.248 -2.230 1.00 83.25 170 ALA A CA 1
ATOM 1291 C C . ALA A 1 170 ? 4.331 -13.733 -1.922 1.00 83.25 170 ALA A C 1
ATOM 1293 O O . ALA A 1 170 ? 4.702 -13.817 -0.756 1.00 83.25 170 ALA A O 1
ATOM 1294 N N . CYS A 1 171 ? 5.191 -13.940 -2.926 1.00 87.12 171 CYS A N 1
ATOM 1295 C CA . CYS A 1 171 ? 6.601 -14.339 -2.753 1.00 87.12 171 CYS A CA 1
ATOM 1296 C C . CYS A 1 171 ? 7.586 -13.182 -2.481 1.00 87.12 171 CYS A C 1
ATOM 1298 O O . CYS A 1 171 ? 8.742 -13.249 -2.879 1.00 87.12 171 CYS A O 1
ATOM 1300 N N . GLY A 1 172 ? 7.148 -12.095 -1.842 1.00 88.31 172 GLY A N 1
ATOM 1301 C CA . GLY A 1 172 ? 8.071 -11.038 -1.403 1.00 88.31 172 GLY A CA 1
ATOM 1302 C C . GLY A 1 172 ? 8.522 -10.020 -2.461 1.00 88.31 172 GLY A C 1
ATOM 1303 O O . GLY A 1 172 ? 9.418 -9.245 -2.164 1.00 88.31 172 GLY A O 1
ATOM 1304 N N . LYS A 1 173 ? 7.883 -9.925 -3.638 1.00 93.19 173 LYS A N 1
ATOM 1305 C CA . LYS A 1 173 ? 8.200 -8.901 -4.668 1.00 93.19 173 LYS A CA 1
ATOM 1306 C C . LYS A 1 173 ? 8.336 -7.484 -4.095 1.00 93.19 173 LYS A C 1
ATOM 1308 O O . LYS A 1 173 ? 9.351 -6.818 -4.273 1.00 93.19 173 LYS A O 1
ATOM 1313 N N . HIS A 1 174 ? 7.319 -7.055 -3.351 1.00 89.81 174 HIS A N 1
ATOM 1314 C CA . HIS A 1 174 ? 7.314 -5.780 -2.639 1.00 89.81 174 HIS A CA 1
ATOM 1315 C C . HIS A 1 174 ? 8.480 -5.680 -1.648 1.00 89.81 174 HIS A C 1
ATOM 1317 O O . HIS A 1 174 ? 9.176 -4.671 -1.606 1.00 89.81 174 HIS A O 1
ATOM 1323 N N . VAL A 1 175 ? 8.696 -6.729 -0.848 1.00 89.75 175 VAL A N 1
ATOM 1324 C CA . VAL A 1 175 ? 9.749 -6.776 0.177 1.00 89.75 175 VAL A CA 1
ATOM 1325 C C . VAL A 1 175 ? 11.120 -6.554 -0.458 1.00 89.75 175 VAL A C 1
ATOM 1327 O O . VAL A 1 175 ? 11.895 -5.724 0.013 1.00 89.75 175 VAL A O 1
ATOM 1330 N N . SER A 1 176 ? 11.386 -7.232 -1.574 1.00 94.31 176 SER A N 1
ATOM 1331 C CA . SER A 1 176 ? 12.613 -7.076 -2.351 1.00 94.31 176 SER A CA 1
ATOM 1332 C C . SER A 1 176 ? 12.784 -5.650 -2.872 1.00 94.31 176 SER A C 1
ATOM 1334 O O . SER A 1 176 ? 13.875 -5.097 -2.760 1.00 94.31 176 SER A O 1
ATOM 1336 N N . ILE A 1 177 ? 11.715 -5.018 -3.374 1.00 95.38 177 ILE A N 1
ATOM 1337 C CA . ILE A 1 177 ? 11.773 -3.618 -3.821 1.00 95.38 177 ILE A CA 1
ATOM 1338 C C . ILE A 1 177 ? 12.194 -2.688 -2.688 1.00 95.38 177 ILE A C 1
ATOM 1340 O O . ILE A 1 177 ? 13.038 -1.825 -2.915 1.00 95.38 177 ILE A O 1
ATOM 1344 N N . MET A 1 178 ? 11.665 -2.860 -1.476 1.00 93.06 178 MET A N 1
ATOM 1345 C CA . MET A 1 178 ? 12.041 -2.002 -0.348 1.00 93.06 178 MET A CA 1
ATOM 1346 C C . MET A 1 178 ? 13.542 -2.084 -0.048 1.00 93.06 178 MET A C 1
ATOM 1348 O O . MET A 1 178 ? 14.199 -1.056 0.135 1.00 93.06 178 MET A O 1
ATOM 1352 N N . GLU A 1 179 ? 14.120 -3.283 -0.109 1.00 94.38 179 GLU A N 1
ATOM 1353 C CA . GLU A 1 179 ? 15.565 -3.475 0.047 1.00 94.38 179 GLU A CA 1
ATOM 1354 C C . GLU A 1 179 ? 16.375 -2.903 -1.126 1.00 94.38 179 GLU A C 1
ATOM 1356 O O . GLU A 1 179 ? 17.444 -2.315 -0.918 1.00 94.38 179 GLU A O 1
ATOM 1361 N N . PHE A 1 180 ? 15.865 -2.992 -2.357 1.00 95.62 180 PHE A N 1
ATOM 1362 C CA . PHE A 1 180 ? 16.491 -2.360 -3.521 1.00 95.62 180 PHE A CA 1
ATOM 1363 C C . PHE A 1 180 ? 16.461 -0.835 -3.426 1.00 95.62 180 PHE A C 1
ATOM 1365 O O . PHE A 1 180 ? 17.480 -0.191 -3.674 1.00 95.62 180 PHE A O 1
ATOM 1372 N N . MET A 1 181 ? 15.346 -0.252 -2.984 1.00 95.12 181 MET A N 1
ATOM 1373 C CA . MET A 1 181 ? 15.210 1.185 -2.744 1.00 95.12 181 MET A CA 1
ATOM 1374 C C . MET A 1 181 ? 16.214 1.663 -1.691 1.00 95.12 181 MET A C 1
ATOM 1376 O O . MET A 1 181 ? 16.919 2.650 -1.917 1.00 95.12 181 MET A O 1
ATOM 1380 N N . ARG A 1 182 ? 16.330 0.949 -0.562 1.00 94.06 182 ARG A N 1
ATOM 1381 C CA . ARG A 1 182 ? 17.315 1.240 0.496 1.00 94.06 182 ARG A CA 1
ATOM 1382 C C . ARG A 1 182 ? 18.748 1.147 -0.029 1.00 94.06 182 ARG A C 1
ATOM 1384 O O . ARG A 1 182 ? 19.547 2.060 0.184 1.00 94.06 182 ARG A O 1
ATOM 1391 N N . SER A 1 183 ? 19.063 0.078 -0.757 1.00 95.81 183 SER A N 1
ATOM 1392 C CA . SER A 1 183 ? 20.403 -0.176 -1.299 1.00 95.81 183 SER A CA 1
ATOM 1393 C C . SER A 1 183 ? 20.806 0.848 -2.361 1.00 95.81 183 SER A C 1
ATOM 1395 O O . SER A 1 183 ? 21.919 1.369 -2.317 1.00 95.81 183 SER A O 1
ATOM 1397 N N . ALA A 1 184 ? 19.897 1.199 -3.274 1.00 95.88 184 ALA A N 1
ATOM 1398 C CA . ALA A 1 184 ? 20.131 2.204 -4.305 1.00 95.88 184 ALA A CA 1
ATOM 1399 C C . ALA A 1 184 ? 20.352 3.597 -3.695 1.00 95.88 184 ALA A C 1
ATOM 1401 O O . ALA A 1 184 ? 21.322 4.265 -4.054 1.00 95.88 184 ALA A O 1
ATOM 1402 N N . LYS A 1 185 ? 19.534 3.997 -2.708 1.00 95.44 185 LYS A N 1
ATOM 1403 C CA . LYS A 1 185 ? 19.745 5.246 -1.952 1.00 95.44 185 LYS A CA 1
ATOM 1404 C C . LYS A 1 185 ? 21.102 5.258 -1.246 1.00 95.44 185 LYS A C 1
ATOM 1406 O O . LYS A 1 185 ? 21.833 6.239 -1.339 1.00 95.44 185 LYS A O 1
ATOM 1411 N N . LYS A 1 186 ? 21.479 4.156 -0.585 1.00 96.75 186 LYS A N 1
ATOM 1412 C CA . LYS A 1 186 ? 22.786 4.014 0.082 1.00 96.75 186 LYS A CA 1
ATOM 1413 C C . LYS A 1 186 ? 23.959 4.103 -0.901 1.00 96.75 186 LYS A C 1
ATOM 1415 O O . LYS A 1 186 ? 25.016 4.610 -0.540 1.00 96.75 186 LYS A O 1
ATOM 1420 N N . ALA A 1 187 ? 23.766 3.639 -2.132 1.00 97.31 187 ALA A N 1
ATOM 1421 C CA . ALA A 1 187 ? 24.735 3.761 -3.217 1.00 97.31 187 ALA A CA 1
ATOM 1422 C C . ALA A 1 187 ? 24.739 5.150 -3.895 1.00 97.31 187 ALA A C 1
ATOM 1424 O O . ALA A 1 187 ? 25.488 5.353 -4.846 1.00 97.31 187 ALA A O 1
ATOM 1425 N N . GLY A 1 188 ? 23.937 6.108 -3.413 1.00 97.44 188 GLY A N 1
ATOM 1426 C CA . GLY A 1 188 ? 23.899 7.482 -3.919 1.00 97.44 188 GLY A CA 1
ATOM 1427 C C . GLY A 1 188 ? 22.987 7.697 -5.129 1.00 97.44 188 GLY A C 1
ATOM 1428 O O . GLY A 1 188 ? 23.021 8.774 -5.721 1.00 97.44 188 GLY A O 1
ATOM 1429 N N . TYR A 1 189 ? 22.171 6.707 -5.499 1.00 97.38 189 TYR A N 1
ATOM 1430 C CA . TYR A 1 189 ? 21.167 6.869 -6.548 1.00 97.38 189 TYR A CA 1
ATOM 1431 C C . TYR A 1 189 ? 19.899 7.534 -6.009 1.00 97.38 189 TYR A C 1
ATOM 1433 O O . TYR A 1 189 ? 19.564 7.435 -4.827 1.00 97.38 189 TYR A O 1
ATOM 1441 N N . ASN A 1 190 ? 19.148 8.148 -6.920 1.00 96.81 190 ASN A N 1
ATOM 1442 C CA . ASN A 1 190 ? 17.779 8.603 -6.718 1.00 96.81 190 ASN A CA 1
ATOM 1443 C C . ASN A 1 190 ? 16.788 7.580 -7.317 1.00 96.81 190 ASN A C 1
ATOM 1445 O O . ASN A 1 190 ? 16.334 7.781 -8.451 1.00 96.81 190 ASN A O 1
ATOM 1449 N N . PRO A 1 191 ? 16.496 6.454 -6.632 1.00 97.56 191 PRO A N 1
ATOM 1450 C CA . PRO A 1 191 ? 15.614 5.430 -7.171 1.00 97.56 191 PRO A CA 1
ATOM 1451 C C . PRO A 1 191 ? 14.148 5.852 -7.073 1.00 97.56 191 PRO A C 1
ATOM 1453 O O . PRO A 1 191 ? 13.748 6.543 -6.132 1.00 97.56 191 PRO A O 1
ATOM 1456 N N . GLY A 1 192 ? 13.362 5.406 -8.046 1.00 97.31 192 GLY A N 1
ATOM 1457 C CA . GLY A 1 192 ? 11.918 5.533 -8.075 1.00 97.31 192 GLY A CA 1
ATOM 1458 C C . GLY A 1 192 ? 11.218 4.212 -7.783 1.00 97.31 192 GLY A C 1
ATOM 1459 O O . GLY A 1 192 ? 11.735 3.145 -8.118 1.00 97.31 192 GLY A O 1
ATOM 1460 N N . PHE A 1 193 ? 10.032 4.292 -7.188 1.00 97.12 193 PHE A N 1
ATOM 1461 C CA . PHE A 1 193 ? 9.179 3.140 -6.907 1.00 97.12 193 PHE A CA 1
ATOM 1462 C C . PHE A 1 193 ? 7.779 3.343 -7.493 1.00 97.12 193 PHE A C 1
ATOM 1464 O O . PHE A 1 193 ? 7.086 4.293 -7.128 1.00 97.12 193 PHE A O 1
ATOM 1471 N N . VAL A 1 194 ? 7.366 2.429 -8.374 1.00 97.75 194 VAL A N 1
ATOM 1472 C CA . VAL A 1 194 ? 5.990 2.316 -8.872 1.00 97.75 194 VAL A CA 1
ATOM 1473 C C . VAL A 1 194 ? 5.291 1.167 -8.151 1.00 97.75 194 VAL A C 1
ATOM 1475 O O . VAL A 1 194 ? 5.609 -0.007 -8.368 1.00 97.75 194 VAL A O 1
ATOM 1478 N N . ALA A 1 195 ? 4.340 1.526 -7.293 1.00 95.75 195 ALA A N 1
ATOM 1479 C CA . ALA A 1 195 ? 3.495 0.601 -6.553 1.00 95.75 195 ALA A CA 1
ATOM 1480 C C . ALA A 1 195 ? 2.329 0.134 -7.436 1.00 95.75 195 ALA A C 1
ATOM 1482 O O . ALA A 1 195 ? 1.608 0.953 -8.002 1.00 95.75 195 ALA A O 1
ATOM 1483 N N . THR A 1 196 ? 2.120 -1.174 -7.544 1.00 95.06 196 THR A N 1
ATOM 1484 C CA . THR A 1 196 ? 1.057 -1.753 -8.393 1.00 95.06 196 THR A CA 1
ATOM 1485 C C . THR A 1 196 ? 0.040 -2.567 -7.592 1.00 95.06 196 THR A C 1
ATOM 1487 O O . THR A 1 196 ? -0.941 -3.072 -8.147 1.00 95.06 196 THR A O 1
ATOM 1490 N N . GLY A 1 197 ? 0.269 -2.711 -6.283 1.00 90.19 197 GLY A N 1
ATOM 1491 C CA . GLY A 1 197 ? -0.599 -3.424 -5.359 1.00 90.19 197 GLY A CA 1
ATOM 1492 C C . GLY A 1 197 ? -1.018 -2.585 -4.154 1.00 90.19 197 GLY A C 1
ATOM 1493 O O . GLY A 1 197 ? -0.335 -1.663 -3.713 1.00 90.19 197 GLY A O 1
ATOM 1494 N N . GLN A 1 198 ? -2.138 -2.982 -3.551 1.00 86.69 198 GLN A N 1
ATOM 1495 C CA . GLN A 1 198 ? -2.767 -2.298 -2.416 1.00 86.69 198 GLN A CA 1
ATOM 1496 C C . GLN A 1 198 ? -1.809 -2.009 -1.249 1.00 86.69 198 GLN A C 1
ATOM 1498 O O . GLN A 1 198 ? -1.835 -0.918 -0.685 1.00 86.69 198 GLN A O 1
ATOM 1503 N N . SER A 1 199 ? -0.987 -2.983 -0.844 1.00 85.62 199 SER A N 1
ATOM 1504 C CA . SER A 1 199 ? -0.121 -2.830 0.332 1.00 85.62 199 SER A CA 1
ATOM 1505 C C . SER A 1 199 ? 1.004 -1.813 0.089 1.00 85.62 199 SER A C 1
ATOM 1507 O O . SER A 1 199 ? 1.367 -1.083 1.005 1.00 85.62 199 SER A O 1
ATOM 1509 N N . ALA A 1 200 ? 1.509 -1.713 -1.144 1.00 87.50 200 ALA A N 1
ATOM 1510 C CA . ALA A 1 200 ? 2.539 -0.749 -1.538 1.00 87.50 200 ALA A CA 1
ATOM 1511 C C . ALA A 1 200 ? 2.049 0.702 -1.568 1.00 87.50 200 ALA A C 1
ATOM 1513 O O . ALA A 1 200 ? 2.839 1.620 -1.347 1.00 87.50 200 ALA A O 1
ATOM 1514 N N . MET A 1 201 ? 0.748 0.922 -1.764 1.00 86.94 201 MET A N 1
ATOM 1515 C CA . MET A 1 201 ? 0.160 2.267 -1.750 1.00 86.94 201 MET A CA 1
ATOM 1516 C C . MET A 1 201 ? 0.249 2.951 -0.385 1.00 86.94 201 MET A C 1
ATOM 1518 O O . MET A 1 201 ? 0.243 4.175 -0.295 1.00 86.94 201 MET A O 1
ATOM 1522 N N . LEU A 1 202 ? 0.343 2.169 0.692 1.00 88.25 202 LEU A N 1
ATOM 1523 C CA . LEU A 1 202 ? 0.477 2.708 2.046 1.00 88.25 202 LEU A CA 1
ATOM 1524 C C . LEU A 1 202 ? 1.905 3.192 2.346 1.00 88.25 202 LEU A C 1
ATOM 1526 O O . LEU A 1 202 ? 2.138 3.842 3.369 1.00 88.25 202 LEU A O 1
ATOM 1530 N N . LEU A 1 203 ? 2.848 2.909 1.444 1.00 88.06 203 LEU A N 1
ATOM 1531 C CA . LEU A 1 203 ? 4.236 3.340 1.523 1.00 88.06 203 LEU A CA 1
ATOM 1532 C C . LEU A 1 203 ? 4.490 4.580 0.670 1.00 88.06 203 LEU A C 1
ATOM 1534 O O . LEU A 1 203 ? 3.724 4.926 -0.231 1.00 88.06 203 LEU A O 1
ATOM 1538 N N . GLN A 1 204 ? 5.585 5.271 0.949 1.00 85.69 204 GLN A N 1
ATOM 1539 C CA . GLN A 1 204 ? 6.081 6.346 0.104 1.00 85.69 204 GLN A CA 1
ATOM 1540 C C . GLN A 1 204 ? 6.557 5.754 -1.225 1.00 85.69 204 GLN A C 1
ATOM 1542 O O . GLN A 1 204 ? 7.479 4.942 -1.277 1.00 85.69 204 GLN A O 1
ATOM 1547 N N . ASN A 1 205 ? 5.910 6.170 -2.306 1.00 89.88 205 ASN A N 1
ATOM 1548 C CA . ASN A 1 205 ? 6.197 5.734 -3.664 1.00 89.88 205 ASN A CA 1
ATOM 1549 C C . ASN A 1 205 ? 6.007 6.928 -4.619 1.00 89.88 205 ASN A C 1
ATOM 1551 O O . ASN A 1 205 ? 5.529 7.994 -4.218 1.00 89.88 205 ASN A O 1
ATOM 1555 N N . ASP A 1 206 ? 6.469 6.792 -5.858 1.00 90.81 206 ASP A N 1
ATOM 1556 C CA . ASP A 1 206 ? 6.379 7.862 -6.852 1.00 90.81 206 ASP A CA 1
ATOM 1557 C C . ASP A 1 206 ? 5.040 7.893 -7.560 1.00 90.81 206 ASP A C 1
ATOM 1559 O O . ASP A 1 206 ? 4.570 8.962 -7.949 1.00 90.81 206 ASP A O 1
ATOM 1563 N N . ALA A 1 207 ? 4.478 6.721 -7.780 1.00 93.00 207 ALA A N 1
ATOM 1564 C CA . ALA A 1 207 ? 3.244 6.540 -8.497 1.00 93.00 207 ALA A CA 1
ATOM 1565 C C . ALA A 1 207 ? 2.644 5.205 -8.064 1.00 93.00 207 ALA A C 1
ATOM 1567 O O . ALA A 1 207 ? 3.364 4.258 -7.728 1.00 93.00 207 ALA A O 1
ATOM 1568 N N . GLU A 1 208 ? 1.322 5.141 -8.081 1.00 94.00 208 GLU A N 1
ATOM 1569 C CA . GLU A 1 208 ? 0.565 4.034 -7.530 1.00 94.00 208 GLU A CA 1
ATOM 1570 C C . GLU A 1 208 ? -0.733 3.778 -8.294 1.00 94.00 208 GLU A C 1
ATOM 1572 O O . GLU A 1 208 ? -1.440 4.711 -8.672 1.00 94.00 208 GLU A O 1
ATOM 1577 N N . ALA A 1 209 ? -1.071 2.504 -8.450 1.00 93.00 209 ALA A N 1
ATOM 1578 C CA . ALA A 1 209 ? -2.432 2.044 -8.697 1.00 93.00 209 ALA A CA 1
ATOM 1579 C C . ALA A 1 209 ? -2.552 0.591 -8.237 1.00 93.00 209 ALA A C 1
ATOM 1581 O O . ALA A 1 209 ? -1.547 -0.108 -8.123 1.00 93.00 209 ALA A O 1
ATOM 1582 N N . VAL A 1 210 ? -3.770 0.105 -8.007 1.00 93.19 210 VAL A N 1
ATOM 1583 C CA . VAL A 1 210 ? -3.998 -1.329 -7.803 1.00 93.19 210 VAL A CA 1
ATOM 1584 C C . VAL A 1 210 ? -4.354 -1.966 -9.141 1.00 93.19 210 VAL A C 1
ATOM 1586 O O . VAL A 1 210 ? -5.499 -1.896 -9.577 1.00 93.19 210 VAL A O 1
ATOM 1589 N N . VAL A 1 211 ? -3.364 -2.573 -9.798 1.00 94.25 211 VAL A N 1
ATOM 1590 C CA . VAL A 1 211 ? -3.498 -3.072 -11.180 1.00 94.25 211 VAL A CA 1
ATOM 1591 C C . VAL A 1 211 ? -4.565 -4.162 -11.305 1.00 94.25 211 VAL A C 1
ATOM 1593 O O . VAL A 1 211 ? -5.301 -4.158 -12.285 1.00 94.25 211 VAL A O 1
ATOM 1596 N N . ASP A 1 212 ? -4.719 -5.020 -10.290 1.00 90.69 212 ASP A N 1
ATOM 1597 C CA . ASP A 1 212 ? -5.717 -6.108 -10.278 1.00 90.69 212 ASP A CA 1
ATOM 1598 C C . ASP A 1 212 ? -7.185 -5.615 -10.292 1.00 90.69 212 ASP A C 1
ATOM 1600 O O . ASP A 1 212 ? -8.111 -6.401 -10.494 1.00 90.69 212 ASP A O 1
ATOM 1604 N N . ALA A 1 213 ? -7.408 -4.314 -10.067 1.00 91.94 213 ALA A N 1
ATOM 1605 C CA . ALA A 1 213 ? -8.724 -3.685 -10.060 1.00 91.94 213 ALA A CA 1
ATOM 1606 C C . ALA A 1 213 ? -9.005 -2.888 -11.345 1.00 91.94 213 ALA A C 1
ATOM 1608 O O . ALA A 1 213 ? -10.120 -2.400 -11.534 1.00 91.94 213 ALA A O 1
ATOM 1609 N N . ILE A 1 214 ? -8.015 -2.749 -12.231 1.00 94.69 214 ILE A N 1
ATOM 1610 C CA . ILE A 1 214 ? -8.131 -1.988 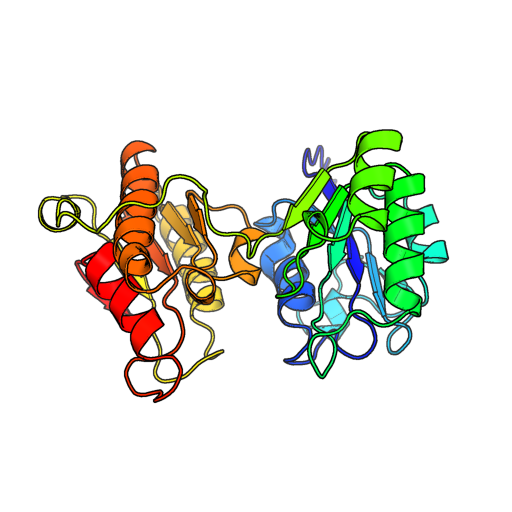-13.474 1.00 94.69 214 ILE A CA 1
ATOM 1611 C C . ILE A 1 214 ? -8.670 -2.906 -14.575 1.00 94.69 214 ILE A C 1
ATOM 1613 O O . ILE A 1 214 ? -8.164 -4.018 -14.740 1.00 94.69 214 ILE A O 1
ATOM 1617 N N . PRO A 1 215 ? -9.662 -2.467 -15.376 1.00 95.06 215 PRO A N 1
ATOM 1618 C CA . PRO A 1 215 ? -10.095 -3.240 -16.532 1.00 95.06 215 PRO A CA 1
ATOM 1619 C C . PRO A 1 215 ? -8.914 -3.538 -17.460 1.00 95.06 215 PRO A C 1
ATOM 1621 O O . PRO A 1 215 ? -8.111 -2.655 -17.766 1.00 95.06 215 PRO A O 1
ATOM 1624 N N . ILE A 1 216 ? -8.818 -4.788 -17.912 1.00 94.56 216 ILE A N 1
ATOM 1625 C CA . ILE A 1 216 ? -7.606 -5.333 -18.537 1.00 94.56 216 ILE A CA 1
ATOM 1626 C C . ILE A 1 216 ? -7.092 -4.520 -19.736 1.00 94.56 216 ILE A C 1
ATOM 1628 O O . ILE A 1 216 ? -5.880 -4.372 -19.885 1.00 94.56 216 ILE A O 1
ATOM 1632 N N . ASP A 1 217 ? -7.989 -3.925 -20.528 1.00 95.38 217 ASP A N 1
ATOM 1633 C CA . ASP A 1 217 ? -7.647 -3.070 -21.675 1.00 95.38 217 ASP A CA 1
ATOM 1634 C C . ASP A 1 217 ? -6.732 -1.897 -21.284 1.00 95.38 217 ASP A C 1
ATOM 1636 O O . ASP A 1 217 ? -5.883 -1.471 -22.069 1.00 95.38 217 ASP A O 1
ATOM 1640 N N . PHE A 1 218 ? -6.868 -1.394 -20.055 1.00 97.62 218 PHE A N 1
ATOM 1641 C CA . PHE A 1 218 ? -6.162 -0.211 -19.568 1.00 97.62 218 PHE A CA 1
ATOM 1642 C C . PHE A 1 218 ? -5.032 -0.523 -18.588 1.00 97.62 218 PHE A C 1
ATOM 1644 O O . PHE A 1 218 ? -4.228 0.358 -18.297 1.00 97.62 218 PHE A O 1
ATOM 1651 N N . ALA A 1 219 ? -4.935 -1.755 -18.082 1.00 97.12 219 ALA A N 1
ATOM 1652 C CA . ALA A 1 219 ? -3.982 -2.115 -17.032 1.00 97.12 219 ALA A CA 1
ATOM 1653 C C . ALA A 1 219 ? -2.524 -1.811 -17.430 1.00 97.12 219 ALA A C 1
ATOM 1655 O O . ALA A 1 219 ? -1.782 -1.192 -16.668 1.00 97.12 219 ALA A O 1
ATOM 1656 N N . ALA A 1 220 ? -2.124 -2.174 -18.654 1.00 97.94 220 ALA A N 1
ATOM 1657 C CA . ALA A 1 220 ? -0.789 -1.858 -19.164 1.00 97.94 220 ALA A CA 1
ATOM 1658 C C . ALA A 1 220 ? -0.588 -0.349 -19.387 1.00 97.94 220 ALA A C 1
ATOM 1660 O O . ALA A 1 220 ? 0.485 0.174 -19.097 1.00 97.94 220 ALA A O 1
ATOM 1661 N N . GLY A 1 221 ? -1.614 0.357 -19.873 1.00 98.00 221 GLY A N 1
ATOM 1662 C CA . GLY A 1 221 ? -1.543 1.804 -20.093 1.00 98.00 221 GLY A CA 1
ATOM 1663 C C . GLY A 1 221 ? -1.411 2.582 -18.789 1.00 98.00 221 GLY A C 1
ATOM 1664 O O . GLY A 1 221 ? -0.657 3.551 -18.720 1.00 98.00 221 GLY A O 1
ATOM 1665 N N . GLU A 1 222 ? -2.050 2.109 -17.721 1.00 97.62 222 GLU A N 1
ATOM 1666 C CA . GLU A 1 222 ? -1.868 2.692 -16.398 1.00 97.62 222 GLU A CA 1
ATOM 1667 C C . GLU A 1 222 ? -0.448 2.458 -15.876 1.00 97.62 222 GLU A C 1
ATOM 1669 O O . GLU A 1 222 ? 0.200 3.406 -15.443 1.00 97.62 222 GLU A O 1
ATOM 1674 N N . VAL A 1 223 ? 0.095 1.239 -15.974 1.00 97.88 223 VAL A N 1
ATOM 1675 C CA . VAL A 1 223 ? 1.493 0.988 -15.572 1.00 97.88 223 VAL A CA 1
ATOM 1676 C C . VAL A 1 223 ? 2.471 1.851 -16.384 1.00 97.88 223 VAL A C 1
ATOM 1678 O O . VAL A 1 223 ? 3.434 2.382 -15.818 1.00 97.88 223 VAL A O 1
ATOM 1681 N N . GLU A 1 224 ? 2.213 2.043 -17.681 1.00 98.19 224 GLU A N 1
ATOM 1682 C CA . GLU A 1 224 ? 2.987 2.948 -18.538 1.00 98.19 224 GLU A CA 1
ATOM 1683 C C . GLU A 1 224 ? 2.943 4.389 -18.004 1.00 98.19 224 GLU A C 1
ATOM 1685 O O . GLU A 1 224 ? 3.985 5.018 -17.788 1.00 98.19 224 GLU A O 1
ATOM 1690 N N . ARG A 1 225 ? 1.743 4.886 -17.687 1.00 97.44 225 ARG A N 1
ATOM 1691 C CA . ARG A 1 225 ? 1.520 6.223 -17.125 1.00 97.44 225 ARG A CA 1
ATOM 1692 C C . ARG A 1 225 ? 2.232 6.414 -15.784 1.00 97.44 225 ARG A C 1
ATOM 1694 O O . ARG A 1 225 ? 2.897 7.431 -15.585 1.00 97.44 225 ARG A O 1
ATOM 1701 N N . LEU A 1 226 ? 2.123 5.451 -14.869 1.00 96.94 226 LEU A N 1
ATOM 1702 C CA . LEU A 1 226 ? 2.759 5.508 -13.547 1.00 96.94 226 LEU A CA 1
ATOM 1703 C C . LEU A 1 226 ? 4.289 5.499 -13.651 1.00 96.94 226 LEU A C 1
ATOM 1705 O O . LEU A 1 226 ? 4.976 6.266 -12.972 1.00 96.94 226 LEU A O 1
ATOM 1709 N N . THR A 1 227 ? 4.834 4.666 -14.538 1.00 98.00 227 THR A N 1
ATOM 1710 C CA . THR A 1 227 ? 6.283 4.599 -14.765 1.00 98.00 227 THR A CA 1
ATOM 1711 C C . THR A 1 227 ? 6.797 5.914 -15.343 1.00 98.00 227 THR A C 1
ATOM 1713 O O . THR A 1 227 ? 7.785 6.455 -14.844 1.00 98.00 227 THR A O 1
ATOM 1716 N N . LYS A 1 228 ? 6.071 6.503 -16.301 1.00 97.38 228 LYS A N 1
ATOM 1717 C CA . LYS A 1 228 ? 6.365 7.839 -16.829 1.00 97.38 228 LYS A CA 1
ATOM 1718 C C . LYS A 1 228 ? 6.371 8.915 -15.741 1.00 97.38 228 LYS A C 1
ATOM 1720 O O . LYS A 1 228 ? 7.314 9.697 -15.685 1.00 97.38 228 LYS A O 1
ATOM 1725 N N . GLN A 1 229 ? 5.394 8.918 -14.831 1.00 96.88 229 GLN A N 1
ATOM 1726 C CA . GLN A 1 229 ? 5.378 9.863 -13.705 1.00 96.88 229 GLN A CA 1
ATOM 1727 C C . GLN A 1 229 ? 6.627 9.746 -12.824 1.00 96.88 229 GLN A C 1
ATOM 1729 O O . GLN A 1 229 ? 7.163 10.755 -12.365 1.00 96.88 229 GLN A O 1
ATOM 1734 N N . SER A 1 230 ? 7.115 8.525 -12.592 1.00 96.94 230 SER A N 1
ATOM 1735 C CA . SER A 1 230 ? 8.366 8.308 -11.860 1.00 96.94 230 SER A CA 1
ATOM 1736 C C . SER A 1 230 ? 9.579 8.849 -12.637 1.00 96.94 230 SER A C 1
ATOM 1738 O O . SER A 1 230 ? 10.433 9.515 -12.053 1.00 96.94 230 SER A O 1
ATOM 1740 N N . ILE A 1 231 ? 9.626 8.674 -13.964 1.00 97.00 231 ILE A N 1
ATOM 1741 C CA . ILE A 1 231 ? 10.673 9.260 -14.828 1.00 97.00 231 ILE A CA 1
ATOM 1742 C C . ILE A 1 231 ? 10.663 10.792 -14.748 1.00 97.00 231 ILE A C 1
ATOM 1744 O O . ILE A 1 231 ? 11.711 11.409 -14.553 1.00 97.00 231 ILE A O 1
ATOM 1748 N N . GLU A 1 232 ? 9.489 11.411 -14.863 1.00 97.06 232 GLU A N 1
ATOM 1749 C CA . GLU A 1 232 ? 9.313 12.870 -14.850 1.00 97.06 232 GLU A CA 1
ATOM 1750 C C . GLU A 1 232 ? 9.718 13.505 -13.510 1.00 97.06 232 GLU A C 1
ATOM 1752 O O . GLU A 1 232 ? 10.127 14.664 -13.470 1.00 97.06 232 GLU A O 1
ATOM 1757 N N . LYS A 1 233 ? 9.711 12.727 -12.419 1.00 96.81 233 LYS A N 1
ATOM 1758 C CA . LYS A 1 233 ? 10.261 13.120 -11.110 1.00 96.81 233 LYS A CA 1
ATOM 1759 C C . LYS A 1 233 ? 11.797 13.089 -11.044 1.00 96.81 233 LYS A C 1
ATOM 1761 O O . LYS A 1 233 ? 12.368 13.320 -9.978 1.00 96.81 233 LYS A O 1
ATOM 1766 N N . GLY A 1 234 ? 12.484 12.803 -12.152 1.00 96.69 234 GLY A N 1
ATOM 1767 C CA . GLY A 1 234 ? 13.947 12.799 -12.237 1.00 96.69 234 GLY A CA 1
ATOM 1768 C C . GLY A 1 234 ? 14.601 11.587 -11.568 1.00 96.69 234 GLY A C 1
ATOM 1769 O O . GLY A 1 234 ? 15.731 11.682 -11.076 1.00 96.69 234 GLY A O 1
ATOM 1770 N N . ARG A 1 235 ? 13.890 10.455 -11.497 1.00 97.44 235 ARG A N 1
ATOM 1771 C CA . ARG A 1 235 ? 14.424 9.202 -10.946 1.00 97.44 235 ARG A CA 1
ATOM 1772 C C . ARG A 1 235 ? 15.444 8.588 -11.905 1.00 97.44 235 ARG A C 1
ATOM 1774 O O . ARG A 1 235 ? 15.283 8.632 -13.120 1.00 97.44 235 ARG A O 1
ATOM 1781 N N . GLN A 1 236 ? 16.515 8.031 -11.346 1.00 97.44 236 GLN A N 1
ATOM 1782 C CA . GLN A 1 236 ? 17.655 7.503 -12.115 1.00 97.44 236 GLN A CA 1
ATOM 1783 C C . GLN A 1 236 ? 17.537 6.009 -12.427 1.00 97.44 236 GLN A C 1
ATOM 1785 O O . GLN A 1 236 ? 18.195 5.520 -13.338 1.00 97.44 236 GLN A O 1
ATOM 1790 N N . ILE A 1 237 ? 16.725 5.294 -11.657 1.00 97.69 237 ILE A N 1
ATOM 1791 C CA . ILE A 1 237 ? 16.364 3.889 -11.833 1.00 97.69 237 ILE A CA 1
ATOM 1792 C C . ILE A 1 237 ? 14.970 3.718 -11.245 1.00 97.69 237 ILE A C 1
ATOM 1794 O O . ILE A 1 237 ? 14.681 4.325 -10.215 1.00 97.69 237 ILE A O 1
ATOM 1798 N N . ILE A 1 238 ? 14.106 2.937 -11.884 1.00 98.50 238 ILE A N 1
ATOM 1799 C CA . ILE A 1 238 ? 12.725 2.751 -11.431 1.00 98.50 238 ILE A CA 1
ATOM 1800 C C . ILE A 1 238 ? 12.486 1.278 -11.160 1.00 98.50 238 ILE A C 1
ATOM 1802 O O . ILE A 1 238 ? 12.666 0.448 -12.047 1.00 98.50 238 ILE A O 1
ATOM 1806 N N . PHE A 1 239 ? 12.049 0.968 -9.946 1.00 98.38 239 PHE A N 1
ATOM 1807 C CA . PHE A 1 239 ? 11.570 -0.354 -9.580 1.00 98.38 239 PHE A CA 1
ATOM 1808 C C . PHE A 1 239 ? 10.050 -0.384 -9.709 1.00 98.38 239 PHE A C 1
ATOM 1810 O O . PHE A 1 239 ? 9.350 0.412 -9.081 1.00 98.38 239 PHE A O 1
ATOM 1817 N N . VAL A 1 240 ? 9.547 -1.303 -10.527 1.00 98.31 240 VAL A N 1
ATOM 1818 C CA . VAL A 1 240 ? 8.113 -1.528 -10.721 1.00 98.31 240 VAL A CA 1
ATOM 1819 C C . VAL A 1 240 ? 7.734 -2.830 -10.035 1.00 98.31 240 VAL A C 1
ATOM 1821 O O . VAL A 1 240 ? 8.318 -3.884 -10.305 1.00 98.31 240 VAL A O 1
ATOM 1824 N N . GLU A 1 241 ? 6.762 -2.755 -9.130 1.00 97.62 241 GLU A N 1
ATOM 1825 C CA . GLU A 1 241 ? 6.210 -3.929 -8.458 1.00 97.62 241 GLU A CA 1
ATOM 1826 C C . GLU A 1 241 ? 5.498 -4.832 -9.469 1.00 97.62 241 GLU A C 1
ATOM 1828 O O . GLU A 1 241 ? 4.562 -4.415 -10.151 1.00 97.62 241 GLU A O 1
ATOM 1833 N N . GLY A 1 242 ? 5.934 -6.086 -9.578 1.00 96.69 242 GLY A N 1
ATOM 1834 C CA . GLY A 1 242 ? 5.187 -7.111 -10.294 1.00 96.69 242 GLY A CA 1
ATOM 1835 C C . GLY A 1 242 ? 3.948 -7.545 -9.515 1.00 96.69 242 GLY A C 1
ATOM 1836 O O . GLY A 1 242 ? 3.956 -7.586 -8.285 1.00 96.69 242 GLY A O 1
ATOM 1837 N N . GLN A 1 243 ? 2.904 -7.959 -10.229 1.00 95.06 243 GLN A N 1
ATOM 1838 C CA . GLN A 1 243 ? 1.696 -8.553 -9.649 1.00 95.06 243 GLN A CA 1
ATOM 1839 C C . GLN A 1 243 ? 1.528 -9.993 -10.119 1.00 95.06 243 GLN A C 1
ATOM 1841 O O . GLN A 1 243 ? 1.888 -10.320 -11.246 1.00 95.06 243 GLN A O 1
ATOM 1846 N N . GLY A 1 244 ? 1.015 -10.864 -9.247 1.00 93.38 244 GLY A N 1
ATOM 1847 C CA . GLY A 1 244 ? 0.810 -12.275 -9.580 1.00 93.38 244 GLY A CA 1
ATOM 1848 C C . GLY A 1 244 ? 2.098 -13.012 -9.967 1.00 93.38 244 GLY A C 1
ATOM 1849 O O . GLY A 1 244 ? 3.158 -12.785 -9.377 1.00 93.38 244 GLY A O 1
ATOM 1850 N N . SER A 1 245 ? 1.976 -13.901 -10.950 1.00 94.88 245 SER A N 1
ATOM 1851 C CA . SER A 1 245 ? 3.083 -14.532 -11.667 1.00 94.88 245 SER A CA 1
ATOM 1852 C C . SER A 1 245 ? 2.615 -14.952 -13.059 1.00 94.88 245 SER A C 1
ATOM 1854 O O . SER A 1 245 ? 1.463 -15.357 -13.217 1.00 94.88 245 SER A O 1
ATOM 1856 N N . LEU A 1 246 ? 3.510 -14.924 -14.051 1.00 94.06 246 LEU A N 1
ATOM 1857 C CA . LEU A 1 246 ? 3.222 -15.358 -15.423 1.00 94.06 246 LEU A CA 1
ATOM 1858 C C . LEU A 1 246 ? 2.750 -16.814 -15.514 1.00 94.06 246 LEU A C 1
ATOM 1860 O O . LEU A 1 246 ? 1.944 -17.144 -16.379 1.00 94.06 246 LEU A O 1
ATOM 1864 N N . SER A 1 247 ? 3.246 -17.683 -14.633 1.00 92.38 247 SER A N 1
ATOM 1865 C CA . SER A 1 247 ? 2.854 -19.094 -14.568 1.00 92.38 247 SER A CA 1
ATOM 1866 C C . SER A 1 247 ? 1.508 -19.314 -13.870 1.00 92.38 247 SER A C 1
ATOM 1868 O O . SER A 1 247 ? 0.951 -20.407 -13.971 1.00 92.38 247 SER A O 1
ATOM 1870 N N . HIS A 1 248 ? 0.979 -18.317 -13.152 1.00 93.12 248 HIS A N 1
ATOM 1871 C CA . HIS A 1 248 ? -0.236 -18.477 -12.362 1.00 93.12 248 HIS A CA 1
ATOM 1872 C C . HIS A 1 248 ? -1.486 -18.274 -13.238 1.00 93.12 248 HIS A C 1
ATOM 1874 O O . HIS A 1 248 ? -1.702 -17.169 -13.741 1.00 93.12 248 HIS A O 1
ATOM 1880 N N . PRO A 1 249 ? -2.380 -19.273 -13.371 1.00 91.00 249 PRO A N 1
ATOM 1881 C CA . PRO A 1 249 ? -3.484 -19.227 -14.335 1.00 91.00 249 PRO A CA 1
ATOM 1882 C C . PRO A 1 249 ? -4.483 -18.090 -14.080 1.00 91.00 249 PRO A C 1
ATOM 1884 O O . PRO A 1 249 ? -5.093 -17.596 -15.021 1.00 91.00 249 PRO A O 1
ATOM 1887 N N . ALA A 1 250 ? -4.640 -17.658 -12.823 1.00 90.25 250 ALA A N 1
ATOM 1888 C CA . ALA A 1 250 ? -5.549 -16.564 -12.467 1.00 90.25 250 ALA A CA 1
ATOM 1889 C C . ALA A 1 250 ? -4.919 -15.159 -12.530 1.00 90.25 250 ALA A C 1
ATOM 1891 O O . ALA A 1 250 ? -5.651 -14.193 -12.691 1.00 90.25 250 ALA A O 1
ATOM 1892 N N . TYR A 1 251 ? -3.592 -15.038 -12.387 1.00 91.25 251 TYR A N 1
ATOM 1893 C CA . TYR A 1 251 ? -2.916 -13.744 -12.159 1.00 91.25 251 TYR A CA 1
ATOM 1894 C C . TYR A 1 251 ? -1.826 -13.435 -13.198 1.00 91.25 251 TYR A C 1
ATOM 1896 O O . TYR A 1 251 ? -1.170 -12.397 -13.134 1.00 91.25 251 TYR A O 1
ATOM 1904 N N . GLY A 1 252 ? -1.622 -14.328 -14.172 1.00 94.88 252 GLY A N 1
ATOM 1905 C CA . GLY A 1 252 ? -0.758 -14.091 -15.325 1.00 94.88 252 GLY A CA 1
ATOM 1906 C C . GLY A 1 252 ? -1.094 -12.804 -16.089 1.00 94.88 252 GLY A C 1
ATOM 1907 O O . GLY A 1 252 ? -0.155 -12.085 -16.437 1.00 94.88 252 GLY A O 1
ATOM 1908 N N . PRO A 1 253 ? -2.380 -12.450 -16.305 1.00 95.38 253 PRO A N 1
ATOM 1909 C CA . PRO A 1 253 ? -2.742 -11.182 -16.937 1.00 95.38 253 PRO A CA 1
ATOM 1910 C C . PRO A 1 253 ? -2.164 -9.948 -16.228 1.00 95.38 253 PRO A C 1
ATOM 1912 O O . PRO A 1 253 ? -1.666 -9.052 -16.907 1.00 95.38 253 PRO A O 1
ATOM 1915 N N . ASP A 1 254 ? -2.126 -9.928 -14.892 1.00 95.31 254 ASP A N 1
ATOM 1916 C CA . ASP A 1 254 ? -1.577 -8.799 -14.126 1.00 95.31 254 ASP A CA 1
ATOM 1917 C C . ASP A 1 254 ? -0.058 -8.674 -14.320 1.00 95.31 254 ASP A C 1
ATOM 1919 O O . ASP A 1 254 ? 0.465 -7.584 -14.558 1.00 95.31 254 ASP A O 1
ATOM 1923 N N . SER A 1 255 ? 0.663 -9.803 -14.286 1.00 96.44 255 SER A N 1
ATOM 1924 C CA . SER A 1 255 ? 2.098 -9.846 -14.610 1.00 96.44 255 SER A CA 1
ATOM 1925 C C . SER A 1 255 ? 2.374 -9.336 -16.027 1.00 96.44 255 SER A C 1
ATOM 1927 O O . SER A 1 255 ? 3.320 -8.574 -16.239 1.00 96.44 255 SER A O 1
ATOM 1929 N N . MET A 1 256 ? 1.550 -9.740 -16.999 1.00 96.94 256 MET A N 1
ATOM 1930 C CA . MET A 1 256 ? 1.675 -9.305 -18.392 1.00 96.94 256 MET A CA 1
ATOM 1931 C C . MET A 1 256 ? 1.408 -7.807 -18.547 1.00 96.94 256 MET A C 1
ATOM 1933 O O . MET A 1 256 ? 2.153 -7.133 -19.257 1.00 96.94 256 MET A O 1
ATOM 1937 N N . ALA A 1 257 ? 0.393 -7.274 -17.862 1.00 97.44 257 ALA A N 1
ATOM 1938 C CA . ALA A 1 257 ? 0.094 -5.847 -17.863 1.00 97.44 257 ALA A CA 1
ATOM 1939 C C . ALA A 1 257 ? 1.275 -5.023 -17.331 1.00 97.44 257 ALA A C 1
ATOM 1941 O O . ALA A 1 257 ? 1.664 -4.040 -17.962 1.00 97.44 257 ALA A O 1
ATOM 1942 N N . VAL A 1 258 ? 1.902 -5.464 -16.231 1.00 97.62 258 VAL A N 1
ATOM 1943 C CA . VAL A 1 258 ? 3.103 -4.808 -15.693 1.00 97.62 258 VAL A CA 1
ATOM 1944 C C . VAL A 1 258 ? 4.243 -4.825 -16.711 1.00 97.62 258 VAL A C 1
ATOM 1946 O O . VAL A 1 258 ? 4.811 -3.774 -17.003 1.00 97.62 258 VAL A O 1
ATOM 1949 N N . LEU A 1 259 ? 4.550 -5.989 -17.293 1.00 97.50 259 LEU A N 1
ATOM 1950 C CA . LEU A 1 259 ? 5.637 -6.134 -18.266 1.00 97.50 259 LEU A CA 1
ATOM 1951 C C . LEU A 1 259 ? 5.444 -5.273 -19.516 1.00 97.50 259 LEU A C 1
ATOM 1953 O O . LEU A 1 259 ? 6.397 -4.649 -19.983 1.00 97.50 259 LEU A O 1
ATOM 1957 N N . TYR A 1 260 ? 4.230 -5.237 -20.064 1.00 97.12 260 TYR A N 1
ATOM 1958 C CA . TYR A 1 260 ? 3.948 -4.442 -21.254 1.00 97.12 260 TYR A CA 1
ATOM 1959 C C . TYR A 1 260 ? 3.875 -2.948 -20.972 1.00 97.12 260 TYR A C 1
ATOM 1961 O O . TYR A 1 260 ? 4.309 -2.173 -21.818 1.00 97.12 260 TYR A O 1
ATOM 1969 N N . GLY A 1 261 ? 3.364 -2.549 -19.807 1.00 97.38 261 GLY A N 1
ATOM 1970 C CA . GLY A 1 261 ? 3.261 -1.142 -19.443 1.00 97.38 261 GLY A CA 1
ATOM 1971 C C . GLY A 1 261 ? 4.605 -0.511 -19.101 1.00 97.38 261 GLY A C 1
ATOM 1972 O O . GLY A 1 261 ? 4.876 0.617 -19.500 1.00 97.38 261 GLY A O 1
ATOM 1973 N N . CYS A 1 262 ? 5.473 -1.226 -18.378 1.00 97.38 262 CYS A N 1
ATOM 1974 C CA . CYS A 1 262 ? 6.750 -0.654 -17.949 1.00 97.38 262 CYS A CA 1
ATOM 1975 C C . CYS A 1 262 ? 7.921 -0.949 -18.896 1.00 97.38 262 CYS A C 1
ATOM 1977 O O . CYS A 1 262 ? 8.946 -0.278 -18.795 1.00 97.38 262 CYS A O 1
ATOM 1979 N N . TRP A 1 263 ? 7.766 -1.924 -19.802 1.00 97.69 263 TRP A N 1
ATOM 1980 C CA . TRP A 1 263 ? 8.770 -2.350 -20.784 1.00 97.69 263 TRP A CA 1
ATOM 1981 C C . TRP A 1 263 ?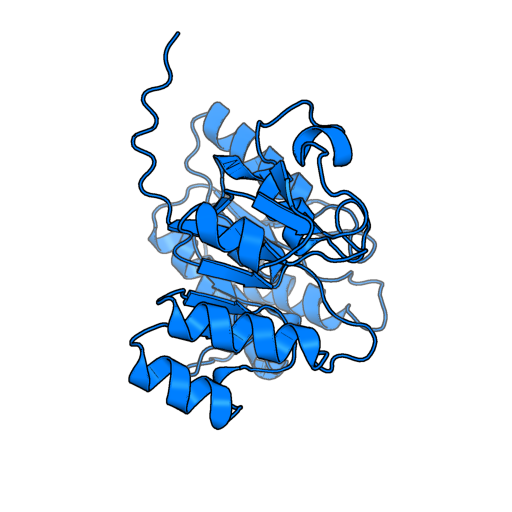 10.187 -2.424 -20.190 1.00 97.69 263 TRP A C 1
ATOM 1983 O O . TRP A 1 263 ? 11.076 -1.648 -20.555 1.00 97.69 263 TRP A O 1
ATOM 1993 N N . PRO A 1 264 ? 10.398 -3.315 -19.206 1.00 97.94 264 PRO A N 1
ATOM 1994 C CA . PRO A 1 264 ? 11.555 -3.226 -18.338 1.00 97.94 264 PRO A CA 1
ATOM 1995 C C . PRO A 1 264 ? 12.854 -3.520 -19.094 1.00 97.94 264 PRO A C 1
ATOM 1997 O O . PRO A 1 264 ? 12.935 -4.445 -19.901 1.00 97.94 264 PRO A O 1
ATOM 2000 N N . ALA A 1 265 ? 13.906 -2.775 -18.760 1.00 97.75 265 ALA A N 1
ATOM 2001 C CA . ALA A 1 265 ? 15.264 -3.041 -19.229 1.00 97.75 265 ALA A CA 1
ATOM 2002 C C . ALA A 1 265 ? 15.863 -4.296 -18.571 1.00 97.75 265 ALA A C 1
ATOM 2004 O O . ALA A 1 265 ? 16.744 -4.939 -19.139 1.00 97.75 265 ALA A O 1
ATOM 2005 N N . ALA A 1 266 ? 15.393 -4.640 -17.369 1.00 97.88 266 ALA A N 1
ATOM 2006 C CA . ALA A 1 266 ? 15.766 -5.854 -16.659 1.00 97.88 266 ALA A CA 1
ATOM 2007 C C . ALA A 1 266 ? 14.613 -6.357 -15.784 1.00 97.88 266 ALA A C 1
ATOM 2009 O O . ALA A 1 266 ? 13.798 -5.581 -15.287 1.00 97.88 266 ALA A O 1
ATOM 2010 N N . THR A 1 267 ? 14.585 -7.662 -15.541 1.00 97.25 267 THR A N 1
ATOM 2011 C CA . THR A 1 267 ? 13.669 -8.282 -14.580 1.00 97.25 267 THR A CA 1
ATOM 2012 C C . THR A 1 267 ? 14.456 -8.930 -13.451 1.00 97.25 267 THR A C 1
ATOM 2014 O O . THR A 1 267 ? 15.488 -9.552 -13.701 1.00 97.25 267 THR A O 1
ATOM 2017 N N . ILE A 1 268 ? 13.941 -8.835 -12.230 1.00 96.75 268 ILE A N 1
ATOM 2018 C CA . ILE A 1 268 ? 14.391 -9.627 -11.079 1.00 96.75 268 ILE A CA 1
ATOM 2019 C C . ILE A 1 268 ? 13.277 -10.630 -10.773 1.00 96.75 268 ILE A C 1
ATOM 2021 O O . ILE A 1 268 ? 12.115 -10.229 -10.769 1.00 96.75 268 ILE A O 1
ATOM 2025 N N . LEU A 1 269 ? 13.619 -11.906 -10.576 1.00 93.69 269 LEU A N 1
ATOM 2026 C CA . LEU A 1 269 ? 12.683 -13.005 -10.302 1.00 93.69 269 LEU A CA 1
ATOM 2027 C C . LEU A 1 269 ? 12.906 -13.580 -8.901 1.00 93.69 269 LEU A C 1
ATOM 2029 O O . LEU A 1 269 ? 14.094 -13.724 -8.534 1.00 93.69 269 LEU A O 1
#

Secondary structure (DSSP, 8-state):
--------SEEEEEE-TTTTTSGGGHHHHHHHHTGGGBSEEEEEEE-GGGTTSBHHHHTTS---S-BEESSHHHHHTT--SEEEE-SPPTTSPPPHHHHHHHHHHHHTT-EEEE-SSS-STTSHHHHHHHHHHT--EEETTSPPSS-----SGGGG--SPEEEE--SSTTSSHHHHHHHHHHHHHHTT--EEEEE-STTGGGB--SEE--GGGS-HHHHHHHHHHHHHHHHHTT-SEEEEE--S-TT-TTTHHHHHHHHHHH--SEEE-

pLDDT: mean 92.41, std 10.58, range [27.75, 98.56]

Foldseek 3Di:
DDPPCPPPAAEEEEEQEPHQLHPQLLLVLLCVVPVVQFSYNHQEYAYLVQAQDASCVSNVNDHDNHGHHPDLVVVCVVVGQAYEHRGADPPQDDDPRVVVSLLVCLVSNHAYHDATPDQQCVPPVSVVSNVVSVYHHHHQLDDDPDFDAAPQVLVVDPAAEEEEADAFAPPCSVVVVVVVCVVCVVVVFQEFEEAQDSSCVRGDGQYYHPLVSDDLRRSLVRLLVRLVSRVVVVGRYYYYRAGGHCPDPVIVSRNVSNCNNNVHPYYHD

Sequence (269 aa):
MNKINDDNRVKAVALAHGAFGTLNGKTANGVILYEEEGRYNVLAIIDRAKAGEDAGEVLGIGTRGIPIVESFEKALKLKPEALILGVAPPGGKLPDEWRENIKSAIKNGMDIINGLHQFLNDDPEFAELAKEYGVRLVDNRRPPENLVLANGECRSWKVPVVAVLSTDAACGKHVSIMEFMRSAKKAGYNPGFVATGQSAMLLQNDAEAVVDAIPIDFAAGEVERLTKQSIEKGRQIIFVEGQGSLSHPAYGPDSMAVLYGCWPAATIL